Protein AF-A0A2U1B097-F1 (afdb_m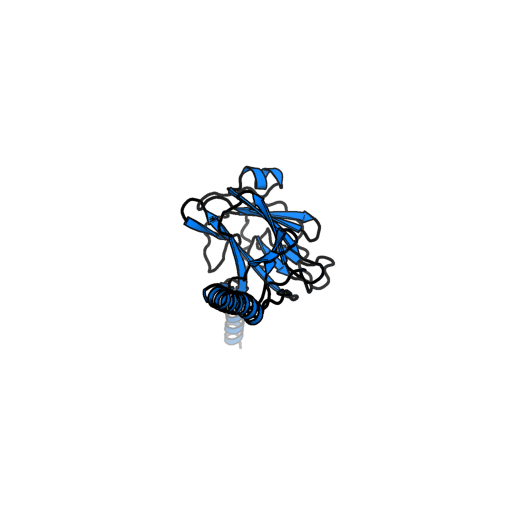onomer_lite)

pLDDT: mean 70.12, std 19.72, range [25.42, 94.75]

Organism: NCBI:txid172901

Foldseek 3Di:
DVPVVVVVVVVVVPDPPPPVPQPPDPDQPDPPFPPDLPDPFQWGAQCRCPPAFHRKIAGSAWKWKWKDWPADPPWDKWKFWDPGLETHDTFPWDQAPVRITTGADLQQFGDIDHHGTMMWMWTQDPVRDIDTCTQCRVHHNDARQWEWDDPDRFKIKIFGAPDVDHARHHDDVSSVVRGNTIMIMGIHDDTGPHGDNGVVVVCCVVVVVVVVVVVVVVVVVD

Secondary structure (DSSP, 8-state):
-HHHHHHHHHHTT-S---------------------TT-SSSEEE-TTSSSSSTT-EEESSSB-EEEEEEE-TT--EEEEEEETTEEEEEP-EEE-TTS-EEEB-TTSPBPPBPTT-EEEEEEE-TTS-EEES-TTGGG------EEEEE-SSSEEEEEEPPTT-----SSHHHHHHH-SEEEEEEE-SSPPSS----HHHHHHHHHHHHHHHHHHHHHH--

Sequence (222 aa):
MKKILFALIAGLFAVPLFAAYQYDYGTISGASSDKRPDSKYTAYADRGGSAGLQNTLYFNHESYLYLDIAKGAGANFGAYYLDGATRGADLNLQLTADGRYSAFDADGNAVQFNPGDAIGFWYEDANGKIVYNTPGLEGEHRQTYNATWIKDQDTYMIGFGEYGQYINSRNPDQIYGESAFVMDVQVGGTAPTGQPLPGVLATLLIGGAVATGRRLYRRRAC

Radius of gyration: 23.88 Å; chains: 1; bounding box: 86×53×66 Å

Structure (mmCIF, N/CA/C/O backbone):
data_AF-A0A2U1B097-F1
#
_entry.id   AF-A0A2U1B097-F1
#
loop_
_atom_site.group_PDB
_atom_site.id
_atom_site.type_symbol
_atom_site.label_atom_id
_atom_site.label_alt_id
_atom_site.label_comp_id
_atom_site.label_asym_id
_atom_site.label_entity_id
_atom_site.label_seq_id
_atom_site.pdbx_PDB_ins_code
_atom_site.Cartn_x
_atom_site.Cartn_y
_atom_site.Cartn_z
_atom_site.occupancy
_atom_site.B_iso_or_equiv
_atom_site.auth_seq_id
_atom_site.auth_comp_id
_atom_site.auth_asym_id
_atom_site.auth_atom_id
_atom_site.pdbx_PDB_model_num
ATOM 1 N N . MET A 1 1 ? 33.924 -34.414 -39.677 1.00 49.84 1 MET A N 1
ATOM 2 C CA . MET A 1 1 ? 34.110 -33.902 -38.297 1.00 49.84 1 MET A CA 1
ATOM 3 C C . MET A 1 1 ? 34.175 -32.371 -38.159 1.00 49.84 1 MET A C 1
ATOM 5 O O . MET A 1 1 ? 34.049 -31.903 -37.044 1.00 49.84 1 MET A O 1
ATOM 9 N N . LYS A 1 2 ? 34.302 -31.561 -39.229 1.00 45.78 2 LYS A N 1
ATOM 10 C CA . LYS A 1 2 ? 34.282 -30.078 -39.122 1.00 45.78 2 LYS A CA 1
ATOM 11 C C . LYS A 1 2 ? 32.887 -29.429 -39.234 1.00 45.78 2 LYS A C 1
ATOM 13 O O . LYS A 1 2 ? 32.691 -28.326 -38.748 1.00 45.78 2 LYS A O 1
ATOM 18 N N . LYS A 1 3 ? 31.908 -30.117 -39.837 1.00 43.97 3 LYS A N 1
ATOM 19 C CA . LYS A 1 3 ? 30.554 -29.573 -40.079 1.00 43.97 3 LYS A CA 1
ATOM 20 C C . LYS A 1 3 ? 29.614 -29.662 -38.864 1.00 43.97 3 LYS A C 1
ATOM 22 O O . LYS A 1 3 ? 28.737 -28.827 -38.721 1.00 43.97 3 LYS A O 1
ATOM 27 N N . ILE A 1 4 ? 29.837 -30.631 -37.971 1.00 55.34 4 ILE A N 1
ATOM 28 C CA . ILE A 1 4 ? 29.032 -30.816 -36.747 1.00 55.34 4 ILE A CA 1
ATOM 29 C C . ILE A 1 4 ? 29.461 -29.818 -35.659 1.00 55.34 4 ILE A C 1
ATOM 31 O O . ILE A 1 4 ? 28.618 -29.283 -34.949 1.00 55.34 4 ILE A O 1
ATOM 35 N N . LEU A 1 5 ? 30.756 -29.485 -35.593 1.00 51.81 5 LEU A N 1
ATOM 36 C CA . LEU A 1 5 ? 31.284 -28.506 -34.638 1.00 51.81 5 LEU A CA 1
ATOM 37 C C . LEU A 1 5 ? 30.766 -27.081 -34.919 1.00 51.81 5 LEU A C 1
ATOM 39 O O . LEU A 1 5 ? 30.468 -26.342 -33.989 1.00 51.81 5 LEU A O 1
ATOM 43 N N . PHE A 1 6 ? 30.585 -26.721 -36.196 1.00 53.12 6 PHE A N 1
ATOM 44 C CA . PHE A 1 6 ? 30.016 -25.425 -36.589 1.00 53.12 6 PHE A CA 1
ATOM 45 C C . PHE A 1 6 ? 28.526 -25.297 -36.243 1.00 53.12 6 PHE A C 1
ATOM 47 O O . PHE A 1 6 ? 28.088 -24.224 -35.843 1.00 53.12 6 PHE A O 1
ATOM 54 N N . ALA A 1 7 ? 27.761 -26.389 -36.339 1.00 53.66 7 ALA A N 1
ATOM 55 C CA . ALA A 1 7 ? 26.353 -26.404 -35.941 1.00 53.66 7 ALA A CA 1
ATOM 56 C C . ALA A 1 7 ? 26.184 -26.301 -34.414 1.00 53.66 7 ALA A C 1
ATOM 58 O O . ALA A 1 7 ? 25.266 -25.638 -33.942 1.00 53.66 7 ALA A O 1
ATOM 59 N N . LEU A 1 8 ? 27.105 -26.891 -33.642 1.00 48.69 8 LEU A N 1
ATOM 60 C CA . LEU A 1 8 ? 27.091 -26.810 -32.179 1.00 48.69 8 LEU A CA 1
ATOM 61 C C . LEU A 1 8 ? 27.487 -25.411 -31.674 1.00 48.69 8 LEU A C 1
ATOM 63 O O . LEU A 1 8 ? 26.892 -24.916 -30.723 1.00 48.69 8 LEU A O 1
ATOM 67 N N . ILE A 1 9 ? 28.427 -24.741 -32.353 1.00 55.59 9 ILE A N 1
ATOM 68 C CA . ILE A 1 9 ? 28.807 -23.352 -32.047 1.00 55.59 9 ILE A CA 1
ATOM 69 C C . ILE A 1 9 ? 27.701 -22.369 -32.462 1.00 55.59 9 ILE A C 1
ATOM 71 O O . ILE A 1 9 ? 27.423 -21.434 -31.721 1.00 55.59 9 ILE A O 1
ATOM 75 N N . ALA A 1 10 ? 27.011 -22.597 -33.585 1.00 52.66 10 ALA A N 1
ATOM 76 C CA . ALA A 1 10 ? 25.875 -21.765 -33.994 1.00 52.66 10 ALA A CA 1
ATOM 77 C C . ALA A 1 10 ? 24.644 -21.930 -33.075 1.00 52.66 10 ALA A C 1
ATOM 79 O O . ALA A 1 10 ? 23.910 -20.969 -32.865 1.00 52.66 10 ALA A O 1
ATOM 80 N N . GLY A 1 11 ? 24.445 -23.112 -32.478 1.00 42.41 11 GLY A N 1
ATOM 81 C CA . GLY A 1 11 ? 23.379 -23.359 -31.496 1.00 42.41 11 GLY A CA 1
ATOM 82 C C . GLY A 1 11 ? 23.617 -22.704 -30.129 1.00 42.41 11 GLY A C 1
ATOM 83 O O . GLY A 1 11 ? 22.661 -22.367 -29.438 1.00 42.41 11 GLY A O 1
ATOM 84 N N . LEU A 1 12 ? 24.878 -22.450 -29.762 1.00 45.84 12 LEU A N 1
ATOM 85 C CA . LEU A 1 12 ? 25.257 -21.745 -28.527 1.00 45.84 12 LEU A CA 1
ATOM 86 C C . LEU A 1 12 ? 25.033 -20.221 -28.588 1.00 45.84 12 LEU A C 1
ATOM 88 O O . LEU A 1 12 ? 25.094 -19.563 -27.554 1.00 45.84 12 LEU A O 1
ATOM 92 N N . PHE A 1 13 ? 24.713 -19.667 -29.765 1.00 45.00 13 PHE A N 1
ATOM 93 C CA . PHE A 1 13 ? 24.320 -18.259 -29.946 1.00 45.00 13 PHE A CA 1
ATOM 94 C C . PHE A 1 13 ? 22.798 -18.038 -30.002 1.00 45.00 13 PHE A C 1
ATOM 96 O O . PHE A 1 13 ? 22.355 -16.905 -30.162 1.00 45.00 13 PHE A O 1
ATOM 103 N N . ALA A 1 14 ? 21.994 -19.094 -29.841 1.00 43.16 14 ALA A N 1
ATOM 104 C CA . ALA A 1 14 ? 20.531 -19.018 -29.797 1.00 43.16 14 ALA A CA 1
ATOM 105 C C . ALA A 1 14 ? 19.966 -19.105 -28.366 1.00 43.16 14 ALA A C 1
ATOM 107 O O . ALA A 1 14 ? 18.799 -19.443 -28.174 1.00 43.16 14 ALA A O 1
ATOM 108 N N . VAL A 1 15 ? 20.779 -18.792 -27.352 1.00 40.50 15 VAL A N 1
ATOM 109 C CA . VAL A 1 15 ? 20.239 -18.444 -26.035 1.00 40.50 15 VAL A CA 1
ATOM 110 C C . VAL A 1 15 ? 19.633 -17.051 -26.192 1.00 40.50 15 VAL A C 1
ATOM 112 O O . VAL A 1 15 ? 20.360 -16.147 -26.615 1.00 40.50 15 VAL A O 1
ATOM 115 N N . PRO A 1 16 ? 18.344 -16.827 -25.882 1.00 41.28 16 PRO A N 1
ATOM 116 C CA . PRO A 1 16 ? 17.879 -15.474 -25.674 1.00 41.28 16 PRO A CA 1
ATOM 117 C C . PRO A 1 16 ? 18.686 -14.953 -24.491 1.00 41.28 16 PRO A C 1
ATOM 119 O O . PRO A 1 16 ? 18.455 -15.307 -23.335 1.00 41.28 16 PRO A O 1
ATOM 122 N N . LEU A 1 17 ? 19.698 -14.152 -24.812 1.00 34.91 17 LEU A N 1
ATOM 123 C CA . LEU A 1 17 ? 20.208 -13.126 -23.936 1.00 34.91 17 LEU A CA 1
ATOM 124 C C . LEU A 1 17 ? 18.976 -12.324 -23.517 1.00 34.91 17 LEU A C 1
ATOM 126 O O . LEU A 1 17 ? 18.608 -11.345 -24.161 1.00 34.91 17 LEU A O 1
ATOM 130 N N . PHE A 1 18 ? 18.355 -12.720 -22.408 1.00 33.62 18 PHE A N 1
ATOM 131 C CA . PHE A 1 18 ? 17.791 -11.770 -21.470 1.00 33.62 18 PHE A CA 1
ATOM 132 C C . PHE A 1 18 ? 18.983 -10.962 -20.952 1.00 33.62 18 PHE A C 1
ATOM 134 O O . PHE A 1 18 ? 19.447 -11.114 -19.826 1.00 33.62 18 PHE A O 1
ATOM 141 N N . ALA A 1 19 ? 19.548 -10.145 -21.845 1.00 32.06 19 ALA A N 1
ATOM 142 C CA . ALA A 1 19 ? 20.221 -8.939 -21.461 1.00 32.06 19 ALA A CA 1
ATOM 143 C C . ALA A 1 19 ? 19.185 -8.234 -20.602 1.00 32.06 19 ALA A C 1
ATOM 145 O O . ALA A 1 19 ? 18.121 -7.850 -21.092 1.00 32.06 19 ALA A O 1
ATOM 146 N N . ALA A 1 20 ? 19.460 -8.196 -19.302 1.00 30.14 20 ALA A N 1
ATOM 147 C CA . ALA A 1 20 ? 18.815 -7.282 -18.399 1.00 30.14 20 ALA A CA 1
ATOM 148 C C . ALA A 1 20 ? 18.894 -5.916 -19.081 1.00 30.14 20 ALA A C 1
ATOM 150 O O . ALA A 1 20 ? 19.955 -5.292 -19.134 1.00 30.14 20 ALA A O 1
ATOM 151 N N . TYR A 1 21 ? 17.790 -5.503 -19.698 1.00 30.67 21 TYR A N 1
ATOM 152 C CA . TYR A 1 21 ? 17.577 -4.121 -20.054 1.00 30.67 21 TYR A CA 1
ATOM 153 C C . TYR A 1 21 ? 17.496 -3.411 -18.710 1.00 30.67 21 TYR A C 1
ATOM 155 O O . TYR A 1 21 ? 16.442 -3.314 -18.088 1.00 30.67 21 TYR A O 1
ATOM 163 N N . GLN A 1 22 ? 18.657 -3.004 -18.209 1.00 29.19 22 GLN A N 1
ATOM 164 C CA . GLN A 1 22 ? 18.751 -2.046 -17.134 1.00 29.19 22 GLN A CA 1
ATOM 165 C C . GLN A 1 22 ? 18.316 -0.723 -17.760 1.00 29.19 22 GLN A C 1
ATOM 167 O O . GLN A 1 22 ? 19.120 0.026 -18.310 1.00 29.19 22 GLN A O 1
ATOM 172 N N . TYR A 1 23 ? 17.001 -0.517 -17.802 1.00 30.00 23 TYR A N 1
ATOM 173 C CA . TYR A 1 23 ? 16.429 0.767 -18.147 1.00 30.00 23 TYR A CA 1
ATOM 174 C C . TYR A 1 23 ? 16.919 1.763 -17.102 1.00 30.00 23 TYR A C 1
ATOM 176 O O . TYR A 1 23 ? 16.762 1.548 -15.899 1.00 30.00 23 TYR A O 1
ATOM 184 N N . ASP A 1 24 ? 17.548 2.830 -17.583 1.00 25.42 24 ASP A N 1
ATOM 185 C CA . ASP A 1 24 ? 17.944 3.980 -16.783 1.00 25.42 24 ASP A CA 1
ATOM 186 C C . ASP A 1 24 ? 16.662 4.737 -16.400 1.00 25.42 24 ASP A C 1
ATOM 188 O O . ASP A 1 24 ? 16.252 5.715 -17.027 1.00 25.42 24 ASP A O 1
ATOM 192 N N . TYR A 1 25 ? 15.936 4.184 -15.428 1.00 32.44 25 TYR A N 1
ATOM 193 C CA . TYR A 1 25 ? 14.866 4.886 -14.742 1.00 32.44 25 TYR A CA 1
ATOM 194 C C . TYR A 1 25 ? 15.535 5.981 -13.925 1.00 32.44 25 TYR A C 1
ATOM 196 O O . TYR A 1 25 ? 16.406 5.691 -13.105 1.00 32.44 25 TYR A O 1
ATOM 204 N N . GLY A 1 26 ? 15.148 7.233 -14.193 1.00 29.94 26 GLY A N 1
ATOM 205 C CA . GLY A 1 26 ? 15.710 8.420 -13.556 1.00 29.94 26 GLY A CA 1
ATOM 206 C C . GLY A 1 26 ? 16.012 8.171 -12.083 1.00 29.94 26 GLY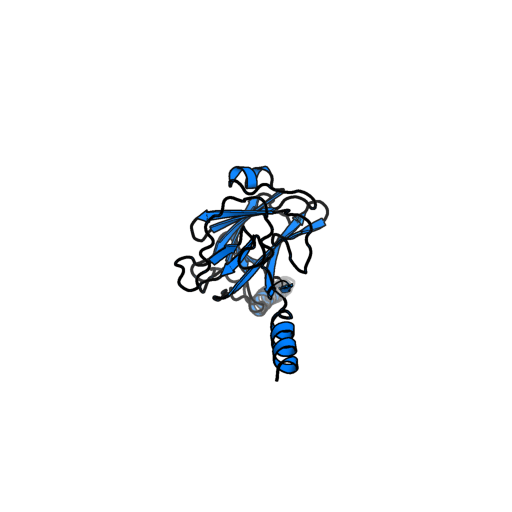 A C 1
ATOM 207 O O . GLY A 1 26 ? 15.183 7.641 -11.348 1.00 29.94 26 GLY A O 1
ATOM 208 N N . THR A 1 27 ? 17.234 8.505 -11.683 1.00 27.55 27 THR A N 1
ATOM 209 C CA . THR A 1 27 ? 17.802 8.213 -10.369 1.00 27.55 27 THR A CA 1
ATOM 210 C C . THR A 1 27 ? 16.919 8.795 -9.263 1.00 27.55 27 THR A C 1
ATOM 212 O O . THR A 1 27 ? 17.034 9.959 -8.879 1.00 27.55 27 THR A O 1
ATOM 215 N N . ILE A 1 28 ? 16.021 7.970 -8.732 1.00 36.22 28 ILE A N 1
ATOM 216 C CA . ILE A 1 28 ? 15.374 8.194 -7.446 1.00 36.22 28 ILE A CA 1
ATOM 217 C C . ILE A 1 28 ? 16.394 7.721 -6.416 1.00 36.22 28 ILE A C 1
ATOM 219 O O . ILE A 1 28 ? 16.816 6.566 -6.453 1.00 36.22 28 ILE A O 1
ATOM 223 N N . SER A 1 29 ? 16.852 8.629 -5.549 1.00 30.86 29 SER A N 1
ATOM 224 C CA . SER A 1 29 ? 17.873 8.358 -4.534 1.00 30.86 29 SER A CA 1
ATOM 225 C C . SER A 1 29 ? 17.477 7.124 -3.725 1.00 30.86 29 SER A C 1
ATOM 227 O O . SER A 1 29 ? 16.555 7.154 -2.908 1.00 30.86 29 SER A O 1
ATOM 229 N N . GLY A 1 30 ? 18.147 6.012 -4.029 1.00 32.25 30 GLY A N 1
ATOM 230 C CA . GLY A 1 30 ? 17.861 4.708 -3.465 1.00 32.25 30 GLY A CA 1
ATOM 231 C C . GLY A 1 30 ? 18.017 4.764 -1.957 1.00 32.25 30 GLY A C 1
ATOM 232 O O . GLY A 1 30 ? 19.126 4.876 -1.445 1.00 32.25 30 GLY A O 1
ATOM 233 N N . ALA A 1 31 ? 16.902 4.629 -1.244 1.00 36.62 31 ALA A N 1
ATOM 234 C CA . ALA A 1 31 ? 16.990 3.890 -0.003 1.00 36.62 31 ALA A CA 1
ATOM 235 C C . ALA A 1 31 ? 17.343 2.475 -0.460 1.00 36.62 31 ALA A C 1
ATOM 237 O O . ALA A 1 31 ? 16.611 1.894 -1.262 1.00 36.62 31 ALA A O 1
ATOM 238 N N . SER A 1 32 ? 18.529 2.007 -0.090 1.00 38.72 3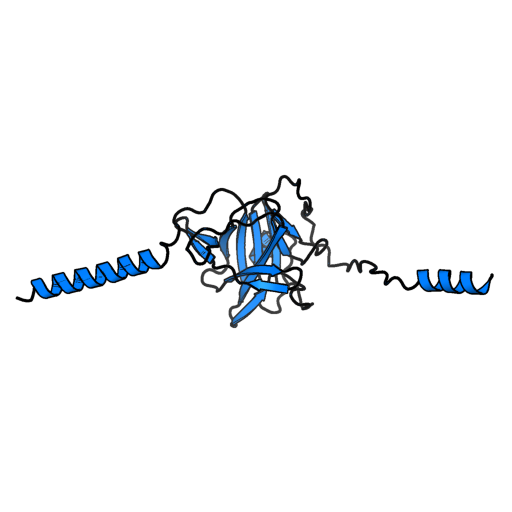2 SER A N 1
ATOM 239 C CA . SER A 1 32 ? 19.017 0.669 -0.402 1.00 38.72 32 SER A CA 1
ATOM 240 C C . SER A 1 32 ? 17.935 -0.340 -0.032 1.00 38.72 32 SER A C 1
ATOM 242 O O . SER A 1 32 ? 17.715 -0.591 1.148 1.00 38.72 32 SER A O 1
ATOM 244 N N . SER A 1 33 ? 17.232 -0.865 -1.034 1.00 46.62 33 SER A N 1
ATOM 245 C CA . SER A 1 33 ? 16.311 -1.985 -0.885 1.00 46.62 33 SER A CA 1
ATOM 246 C C . SER A 1 33 ? 17.119 -3.147 -0.310 1.00 46.62 33 SER A C 1
ATOM 248 O O . SER A 1 33 ? 17.988 -3.685 -1.005 1.00 46.62 33 SER A O 1
ATOM 250 N N . ASP A 1 34 ? 16.914 -3.477 0.960 1.00 48.09 34 ASP A N 1
ATOM 251 C CA . ASP A 1 34 ? 17.533 -4.642 1.581 1.00 48.09 34 ASP A CA 1
ATOM 252 C C . ASP A 1 34 ? 16.701 -5.872 1.206 1.00 48.09 34 ASP A C 1
ATOM 254 O O . ASP A 1 34 ? 15.710 -6.217 1.840 1.00 48.09 34 ASP A O 1
ATOM 258 N N . LYS A 1 35 ? 17.067 -6.453 0.063 1.00 53.03 35 LYS A N 1
ATOM 259 C CA . LYS A 1 35 ? 16.311 -7.476 -0.676 1.00 53.03 35 LYS A CA 1
ATOM 260 C C . LYS A 1 35 ? 16.457 -8.892 -0.106 1.00 53.03 35 LYS A C 1
ATOM 262 O O . LYS A 1 35 ? 16.221 -9.858 -0.831 1.00 53.03 35 LYS A O 1
ATOM 267 N N . ARG A 1 36 ? 16.991 -9.056 1.105 1.00 50.34 36 ARG A N 1
ATOM 268 C CA . ARG A 1 36 ? 17.416 -10.377 1.575 1.00 50.34 36 ARG A CA 1
ATOM 269 C C . ARG A 1 36 ? 16.430 -10.972 2.584 1.00 50.34 36 ARG A C 1
ATOM 271 O O . ARG A 1 36 ? 16.022 -10.265 3.497 1.00 50.34 36 ARG A O 1
ATOM 278 N N . PRO A 1 37 ? 16.117 -12.277 2.496 1.00 45.97 37 PRO A N 1
ATOM 279 C CA . PRO A 1 37 ? 15.322 -12.980 3.509 1.00 45.97 37 PRO A CA 1
ATOM 280 C C . PRO A 1 37 ? 15.936 -12.965 4.923 1.00 45.97 37 PRO A C 1
ATOM 282 O O . PRO A 1 37 ? 15.233 -13.205 5.895 1.00 45.97 37 PRO A O 1
ATOM 285 N N . ASP A 1 38 ? 17.242 -12.693 5.054 1.00 51.69 38 ASP A N 1
ATOM 286 C CA . ASP A 1 38 ? 17.951 -12.502 6.331 1.00 51.69 38 ASP A CA 1
ATOM 287 C C . ASP A 1 38 ? 18.032 -11.025 6.764 1.00 51.69 38 ASP A C 1
ATOM 289 O O . ASP A 1 38 ? 18.742 -10.681 7.712 1.00 51.69 38 ASP A O 1
ATOM 293 N N . SER A 1 39 ? 17.311 -10.143 6.069 1.00 62.66 39 SER A N 1
ATOM 294 C CA . SER A 1 39 ? 17.239 -8.729 6.398 1.00 62.66 39 SER A CA 1
ATOM 295 C C . SER A 1 39 ? 16.644 -8.526 7.789 1.00 62.66 39 SER A C 1
ATOM 297 O O . SER A 1 39 ? 15.692 -9.190 8.186 1.00 62.66 39 SER A O 1
ATOM 299 N N . LYS A 1 40 ? 17.168 -7.546 8.526 1.00 67.31 40 LYS A N 1
ATOM 300 C CA . LYS A 1 40 ? 16.581 -7.093 9.797 1.00 67.31 40 LYS A CA 1
ATOM 301 C C . LYS A 1 40 ? 15.260 -6.325 9.624 1.00 67.31 40 LYS A C 1
ATOM 303 O O . LYS A 1 40 ? 14.645 -5.992 10.628 1.00 67.31 40 LYS A O 1
ATOM 308 N N . TYR A 1 41 ? 14.888 -5.969 8.392 1.00 73.12 41 TYR A N 1
ATOM 309 C CA . TYR A 1 41 ? 13.712 -5.156 8.083 1.00 73.12 41 TYR A CA 1
ATOM 310 C C . TYR A 1 41 ? 12.497 -6.037 7.809 1.00 73.12 41 TYR A C 1
ATOM 312 O O . TYR A 1 41 ? 12.611 -7.002 7.052 1.00 73.12 41 TYR A O 1
ATOM 320 N N . THR A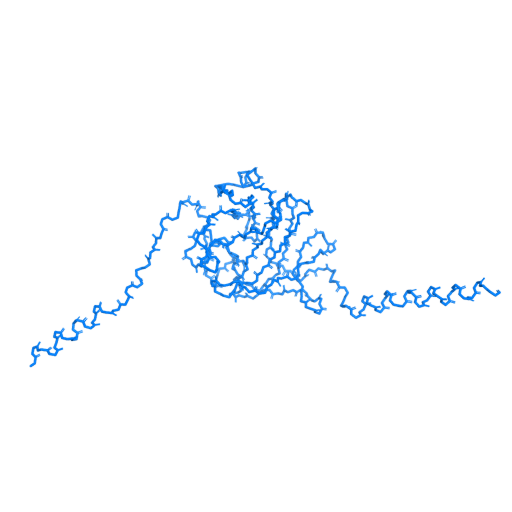 1 42 ? 11.341 -5.673 8.368 1.00 75.75 42 THR A N 1
ATOM 321 C CA . THR A 1 42 ? 10.080 -6.423 8.237 1.00 75.75 42 THR A CA 1
ATOM 322 C C . THR A 1 42 ? 9.603 -6.506 6.785 1.00 75.75 42 THR A C 1
ATOM 324 O O . THR A 1 42 ? 9.132 -7.551 6.335 1.00 75.75 42 THR A O 1
ATOM 327 N N . ALA A 1 43 ? 9.783 -5.423 6.030 1.00 80.38 43 ALA A N 1
ATOM 328 C CA . ALA A 1 43 ? 9.491 -5.343 4.605 1.00 80.38 43 ALA A CA 1
ATOM 329 C C . ALA A 1 43 ? 10.496 -4.423 3.892 1.00 80.38 43 ALA A C 1
ATOM 331 O O . ALA A 1 43 ? 11.354 -3.787 4.511 1.00 80.38 43 ALA A O 1
ATOM 332 N N . TYR A 1 44 ? 10.377 -4.310 2.572 1.00 77.81 44 TYR A N 1
ATOM 333 C CA . TYR A 1 44 ? 11.066 -3.284 1.795 1.00 77.81 44 TYR A CA 1
ATOM 334 C C . TYR A 1 44 ? 10.211 -2.794 0.624 1.00 77.81 44 TYR A C 1
ATOM 336 O O . TYR A 1 44 ? 9.373 -3.521 0.098 1.00 77.81 44 TYR A O 1
ATOM 344 N N . ALA A 1 45 ? 10.463 -1.561 0.177 1.00 78.25 45 ALA A N 1
ATOM 345 C CA . ALA A 1 45 ? 9.866 -1.012 -1.037 1.00 78.25 45 ALA A CA 1
ATOM 346 C C . ALA A 1 45 ? 10.893 -0.976 -2.184 1.00 78.25 45 ALA A C 1
ATOM 348 O O . ALA A 1 45 ? 11.967 -0.385 -2.028 1.00 78.25 45 ALA A O 1
ATOM 349 N N . ASP A 1 46 ? 10.590 -1.571 -3.346 1.00 71.94 46 ASP A N 1
ATOM 350 C CA . ASP A 1 46 ? 11.491 -1.517 -4.514 1.00 71.94 46 ASP A CA 1
ATOM 351 C C . ASP A 1 46 ? 11.318 -0.205 -5.288 1.00 71.94 46 ASP A C 1
ATOM 353 O O . ASP A 1 46 ? 10.587 -0.114 -6.268 1.00 71.94 46 ASP A O 1
ATOM 357 N N . ARG A 1 47 ? 12.014 0.849 -4.862 1.00 69.12 47 ARG A N 1
ATOM 358 C CA . ARG A 1 47 ? 11.919 2.184 -5.486 1.00 69.12 47 ARG A CA 1
ATOM 359 C C . ARG A 1 47 ? 12.563 2.271 -6.876 1.00 69.12 47 ARG A C 1
ATOM 361 O O . ARG A 1 47 ? 12.340 3.255 -7.578 1.00 69.12 47 ARG A O 1
ATOM 368 N N . GLY A 1 48 ? 13.367 1.281 -7.268 1.00 61.12 48 GLY A N 1
ATOM 369 C CA . GLY A 1 48 ? 14.146 1.293 -8.513 1.00 61.12 48 GLY A CA 1
ATOM 370 C C . GLY A 1 48 ? 13.718 0.257 -9.552 1.00 61.12 48 GLY A C 1
ATOM 371 O O . GLY A 1 48 ? 14.346 0.197 -10.604 1.00 61.12 48 GLY A O 1
ATOM 372 N N . GLY A 1 49 ? 12.716 -0.580 -9.257 1.00 62.41 49 GLY A N 1
ATOM 373 C CA . GLY A 1 49 ? 12.294 -1.681 -10.135 1.00 62.41 49 GLY A CA 1
ATOM 374 C C . GLY A 1 49 ? 13.403 -2.712 -10.384 1.00 62.41 49 GLY A C 1
ATOM 375 O O . GLY A 1 49 ? 13.494 -3.315 -11.449 1.00 62.41 49 GLY A O 1
ATOM 376 N N . SER A 1 50 ? 14.327 -2.844 -9.433 1.00 59.97 50 SER A N 1
ATOM 377 C CA . SER A 1 50 ? 15.585 -3.579 -9.615 1.00 59.97 50 SER A CA 1
ATOM 378 C C . SER A 1 50 ? 15.518 -5.031 -9.129 1.00 59.97 50 SER A C 1
ATOM 380 O O . SER A 1 50 ? 16.489 -5.774 -9.265 1.00 59.97 50 SER A O 1
ATOM 382 N N . ALA A 1 51 ? 14.429 -5.418 -8.471 1.00 55.78 51 ALA A N 1
ATOM 383 C CA . ALA A 1 51 ? 14.132 -6.776 -8.016 1.00 55.78 51 ALA A CA 1
ATOM 384 C C . ALA A 1 51 ? 12.662 -7.177 -8.207 1.00 55.78 51 ALA A C 1
ATOM 386 O O . ALA A 1 51 ? 12.350 -8.355 -8.069 1.00 55.78 51 ALA A O 1
ATOM 387 N N . GLY A 1 52 ? 11.784 -6.239 -8.550 1.00 69.81 52 GLY A N 1
ATOM 388 C CA . GLY A 1 52 ? 10.401 -6.504 -8.919 1.00 69.81 52 GLY A CA 1
ATOM 389 C C . GLY A 1 52 ? 9.729 -5.255 -9.485 1.00 69.81 52 GLY A C 1
ATOM 390 O O . GLY A 1 52 ? 10.394 -4.374 -10.030 1.00 69.81 52 GLY A O 1
ATOM 391 N N . LEU A 1 53 ? 8.406 -5.174 -9.359 1.00 77.06 53 LEU A N 1
ATOM 392 C CA . LEU A 1 53 ? 7.655 -3.975 -9.719 1.00 77.06 53 LEU A CA 1
ATOM 393 C C . LEU A 1 53 ? 8.057 -2.790 -8.834 1.00 77.06 53 LEU A C 1
ATOM 395 O O . LEU A 1 53 ? 8.240 -2.924 -7.619 1.00 77.06 53 LEU A O 1
ATOM 399 N N . GLN A 1 54 ? 8.186 -1.619 -9.461 1.00 76.75 54 GLN A N 1
ATOM 400 C CA . GLN A 1 54 ? 8.577 -0.396 -8.773 1.00 76.75 54 GLN A CA 1
ATOM 401 C C . GLN A 1 54 ? 7.518 0.006 -7.737 1.00 76.75 54 GLN A C 1
ATOM 403 O O . GLN A 1 54 ? 6.328 -0.217 -7.947 1.00 76.75 54 GLN A O 1
ATOM 408 N N . ASN A 1 55 ? 7.947 0.615 -6.627 1.00 78.12 55 ASN A N 1
ATOM 409 C CA . ASN A 1 55 ? 7.099 1.154 -5.556 1.00 78.12 55 ASN A CA 1
ATOM 410 C C . ASN A 1 55 ? 6.143 0.114 -4.929 1.00 78.12 55 ASN A C 1
ATOM 412 O O . ASN A 1 55 ? 5.209 0.461 -4.215 1.00 78.12 55 ASN A O 1
ATOM 416 N N . THR A 1 56 ? 6.422 -1.170 -5.142 1.00 82.88 56 THR A N 1
ATOM 417 C CA . THR A 1 56 ? 5.756 -2.300 -4.487 1.00 82.88 56 THR A CA 1
ATOM 418 C C . THR A 1 56 ? 6.358 -2.545 -3.110 1.00 82.88 56 THR A C 1
ATOM 420 O O . THR A 1 56 ? 7.573 -2.390 -2.946 1.00 82.88 56 THR A O 1
ATOM 423 N N . LEU A 1 57 ? 5.525 -2.951 -2.150 1.00 87.56 57 LEU A N 1
ATOM 424 C CA . LEU A 1 57 ? 5.952 -3.360 -0.816 1.00 87.56 57 LEU A CA 1
ATOM 425 C C . LEU A 1 57 ? 6.080 -4.887 -0.751 1.00 87.56 57 LEU A C 1
ATOM 427 O O . LEU A 1 57 ? 5.117 -5.596 -1.030 1.00 87.56 57 LEU A O 1
ATOM 431 N N . TYR A 1 58 ? 7.262 -5.374 -0.382 1.00 86.50 58 TYR A N 1
ATOM 432 C CA . TYR A 1 58 ? 7.603 -6.795 -0.287 1.00 86.50 58 TYR A CA 1
ATOM 433 C C . TYR A 1 58 ? 7.898 -7.165 1.161 1.00 86.50 58 TYR A C 1
ATOM 435 O O . TYR A 1 58 ? 8.721 -6.513 1.806 1.00 86.50 58 TYR A O 1
ATOM 443 N N . PHE A 1 59 ? 7.262 -8.218 1.659 1.00 86.00 59 PHE A N 1
ATOM 444 C CA . PHE A 1 59 ? 7.392 -8.660 3.042 1.00 86.00 59 PHE A CA 1
ATOM 445 C C . PHE A 1 59 ? 8.551 -9.650 3.199 1.00 86.00 59 PHE A C 1
ATOM 447 O O . PHE A 1 59 ? 8.643 -10.644 2.480 1.00 86.00 59 PHE A O 1
ATOM 454 N N . ASN A 1 60 ? 9.438 -9.384 4.160 1.00 82.44 60 ASN A N 1
ATOM 455 C CA . ASN A 1 60 ? 10.552 -10.269 4.521 1.00 82.44 60 ASN A CA 1
ATOM 456 C C . ASN A 1 60 ? 10.223 -11.131 5.745 1.00 82.44 60 ASN A C 1
ATOM 458 O O . ASN A 1 60 ? 10.771 -12.221 5.883 1.00 82.44 60 ASN A O 1
ATOM 462 N N . HIS A 1 61 ? 9.338 -10.644 6.620 1.00 80.12 61 HIS A N 1
ATOM 463 C CA . HIS A 1 61 ? 8.942 -11.304 7.863 1.00 80.12 61 HIS A CA 1
ATOM 464 C C . HIS A 1 61 ? 7.430 -11.306 8.035 1.00 80.12 61 HIS A C 1
ATOM 466 O O . HIS A 1 61 ? 6.722 -10.439 7.513 1.00 80.12 61 HIS A O 1
ATOM 472 N N . GLU A 1 62 ? 6.960 -12.262 8.832 1.00 86.25 62 GLU A N 1
ATOM 473 C CA . GLU A 1 62 ? 5.576 -12.305 9.278 1.00 86.25 62 GLU A CA 1
ATOM 474 C C . GLU A 1 62 ? 5.166 -10.988 9.945 1.00 86.25 62 GLU A C 1
ATOM 476 O O . GLU A 1 62 ? 5.772 -10.566 10.934 1.00 86.25 62 GLU A O 1
ATOM 481 N N . SER A 1 63 ? 4.145 -10.321 9.412 1.00 87.44 63 SER A N 1
ATOM 482 C CA . SER A 1 63 ? 3.765 -8.991 9.894 1.00 87.44 63 SER A CA 1
ATOM 483 C C . SER A 1 63 ? 2.336 -8.593 9.547 1.00 87.44 63 SER A C 1
ATOM 485 O O . SER A 1 63 ? 1.667 -9.223 8.732 1.00 87.44 63 SER A O 1
ATOM 487 N N . TYR A 1 64 ? 1.865 -7.531 10.199 1.00 90.00 64 TYR A N 1
ATOM 488 C CA . TYR A 1 64 ? 0.563 -6.920 9.956 1.00 90.00 64 TYR A CA 1
ATOM 489 C C . TYR A 1 64 ? 0.737 -5.547 9.309 1.00 90.00 64 TYR A C 1
ATOM 491 O O . TYR A 1 64 ? 1.745 -4.867 9.518 1.00 90.00 64 TYR A O 1
ATOM 499 N N . LEU A 1 65 ? -0.266 -5.149 8.530 1.00 92.44 65 LEU A N 1
ATOM 500 C CA . LEU A 1 65 ? -0.305 -3.879 7.813 1.00 92.44 65 LEU A CA 1
ATOM 501 C C . LEU A 1 65 ? -1.107 -2.843 8.599 1.00 92.44 65 LEU A C 1
ATOM 503 O O . LEU A 1 65 ? -2.235 -3.123 9.002 1.00 92.44 65 LEU A O 1
ATOM 507 N N . TYR A 1 66 ? -0.568 -1.638 8.740 1.00 91.19 66 TYR A N 1
ATOM 508 C CA . TYR A 1 66 ? -1.271 -0.489 9.303 1.00 91.19 66 TYR A CA 1
ATOM 509 C C . TYR A 1 66 ? -1.125 0.718 8.379 1.00 91.19 66 TYR A C 1
ATOM 511 O O . TYR A 1 66 ? -0.029 1.000 7.900 1.00 91.19 66 TYR A O 1
ATOM 519 N N . LEU A 1 67 ? -2.221 1.431 8.127 1.00 92.94 67 LEU A N 1
ATOM 520 C CA . LEU A 1 67 ? -2.259 2.560 7.200 1.00 92.94 67 LEU A CA 1
ATOM 521 C C . LEU A 1 67 ? -2.882 3.786 7.866 1.00 92.94 67 LEU A C 1
ATOM 523 O O . LEU A 1 67 ? -3.985 3.711 8.412 1.00 92.94 67 LEU A O 1
ATOM 527 N N . ASP A 1 68 ? -2.214 4.924 7.732 1.00 92.56 68 ASP A N 1
ATOM 528 C CA . ASP A 1 68 ? -2.688 6.234 8.167 1.00 92.56 68 ASP A CA 1
ATOM 529 C C . ASP A 1 68 ? -2.798 7.173 6.971 1.00 92.56 68 ASP A C 1
ATOM 531 O O . ASP A 1 68 ? -1.884 7.279 6.154 1.00 92.56 68 ASP A O 1
ATOM 535 N N . ILE A 1 69 ? -3.909 7.899 6.866 1.00 93.56 69 ILE A N 1
ATOM 536 C CA . ILE A 1 69 ? -4.082 8.896 5.806 1.00 93.56 69 ILE A CA 1
ATOM 537 C C . ILE A 1 69 ? -3.453 10.209 6.273 1.00 93.56 69 ILE A C 1
ATOM 539 O O . ILE A 1 69 ? -4.002 10.905 7.125 1.00 93.56 69 ILE A O 1
ATOM 543 N N . ALA A 1 70 ? -2.316 10.573 5.683 1.00 92.19 70 ALA A N 1
ATOM 544 C CA . ALA A 1 70 ? -1.609 11.816 5.981 1.00 92.19 70 ALA A CA 1
ATOM 545 C C . ALA A 1 70 ? -2.144 13.014 5.168 1.00 92.19 70 ALA A C 1
ATOM 547 O O . ALA A 1 70 ? -1.995 14.169 5.581 1.00 92.19 70 ALA A O 1
ATOM 548 N N . LYS A 1 71 ? -2.751 12.758 3.999 1.00 92.94 71 LYS A N 1
ATOM 549 C CA . LYS A 1 71 ? -3.369 13.768 3.122 1.00 92.94 71 LYS A CA 1
ATOM 550 C C . LYS A 1 71 ? -4.451 13.136 2.247 1.00 92.94 71 LYS A C 1
ATOM 552 O O . LYS A 1 71 ? -4.252 12.043 1.731 1.00 92.94 71 LYS A O 1
ATOM 557 N N . GLY A 1 72 ? -5.551 13.860 2.026 1.00 88.81 72 GLY A N 1
ATOM 558 C CA . GLY A 1 72 ? -6.646 13.415 1.151 1.00 88.81 72 GLY A CA 1
ATOM 559 C C . GLY A 1 72 ? -7.724 12.595 1.868 1.00 88.81 72 GLY A C 1
ATOM 560 O O . GLY A 1 72 ? -8.245 11.632 1.313 1.00 88.81 72 GLY A O 1
ATOM 561 N N . ALA A 1 73 ? -8.054 12.956 3.114 1.00 83.00 73 ALA A N 1
ATOM 562 C CA . ALA A 1 73 ? -9.107 12.294 3.883 1.00 83.00 73 ALA A CA 1
ATOM 563 C C . ALA A 1 73 ? -10.444 12.252 3.116 1.00 83.00 73 ALA A C 1
ATOM 565 O O . ALA A 1 73 ? -10.877 13.259 2.557 1.00 83.00 73 ALA A O 1
ATOM 566 N N . GLY A 1 74 ? -11.100 11.089 3.125 1.00 80.69 74 GLY A N 1
ATOM 567 C CA . GLY A 1 74 ? -12.367 10.854 2.424 1.00 80.69 74 GLY A CA 1
ATOM 568 C C . GLY A 1 74 ? -12.230 10.368 0.977 1.00 80.69 74 GLY A C 1
ATOM 569 O O . GLY A 1 74 ? -13.249 10.056 0.370 1.00 80.69 74 GLY A O 1
ATOM 570 N N . ALA A 1 75 ? -11.013 10.275 0.431 1.00 86.19 75 ALA A N 1
ATOM 571 C CA . ALA A 1 75 ? -10.778 9.613 -0.851 1.00 86.19 75 ALA A CA 1
ATOM 572 C C . ALA A 1 75 ? -10.973 8.092 -0.740 1.00 86.19 75 ALA A C 1
ATOM 574 O O . ALA A 1 75 ? -10.698 7.501 0.309 1.00 86.19 75 ALA A O 1
ATOM 575 N N . ASN A 1 76 ? -11.397 7.455 -1.835 1.00 93.00 76 ASN A N 1
ATOM 576 C CA . ASN A 1 76 ? -11.381 5.998 -1.925 1.00 93.00 76 ASN A CA 1
ATOM 577 C C . ASN A 1 76 ? -9.943 5.533 -2.146 1.00 93.00 76 ASN A C 1
ATOM 579 O O . ASN A 1 76 ? -9.215 6.084 -2.973 1.00 93.00 76 ASN A O 1
ATOM 583 N N . PHE A 1 77 ? -9.541 4.506 -1.414 1.00 94.25 77 PHE A N 1
ATOM 584 C CA . PHE A 1 77 ? -8.221 3.910 -1.532 1.00 94.25 77 PHE A CA 1
ATOM 585 C C . PHE A 1 77 ? -8.292 2.428 -1.196 1.00 94.25 77 PHE A C 1
ATOM 587 O O . PHE A 1 77 ? -9.242 1.956 -0.567 1.00 94.25 77 PHE A O 1
ATOM 594 N N . GLY A 1 78 ? -7.257 1.703 -1.595 1.00 94.12 78 GLY A N 1
ATOM 595 C CA . GLY A 1 78 ? -7.142 0.292 -1.296 1.00 94.12 78 GLY A CA 1
ATOM 596 C C . GLY A 1 78 ? -5.723 -0.222 -1.430 1.00 94.12 78 GLY A C 1
ATOM 597 O O . GLY A 1 78 ? -4.791 0.495 -1.804 1.00 94.12 78 GLY A O 1
ATOM 598 N N . ALA A 1 79 ? -5.585 -1.500 -1.115 1.00 94.44 79 ALA A N 1
ATOM 599 C CA . ALA A 1 79 ? -4.373 -2.270 -1.310 1.00 94.44 79 ALA A CA 1
ATOM 600 C C . ALA A 1 79 ? -4.736 -3.598 -1.978 1.00 94.44 79 ALA A C 1
ATOM 602 O O . ALA A 1 79 ? -5.881 -4.039 -1.900 1.00 94.44 79 ALA A O 1
ATOM 603 N N . TYR A 1 80 ? -3.782 -4.224 -2.652 1.00 93.00 80 TYR A N 1
ATOM 604 C CA . TYR A 1 80 ? -3.986 -5.474 -3.381 1.00 93.00 80 TYR A CA 1
ATOM 605 C C . TYR A 1 80 ? -2.742 -6.337 -3.316 1.00 93.00 80 TYR A C 1
ATOM 607 O O . TYR A 1 80 ? -1.625 -5.826 -3.244 1.00 93.00 80 TYR A O 1
ATOM 615 N N . TYR A 1 81 ? -2.947 -7.646 -3.395 1.00 92.50 81 TYR A N 1
ATOM 616 C CA . TYR A 1 81 ? -1.863 -8.595 -3.593 1.00 92.50 81 TYR A CA 1
ATOM 617 C C . TYR A 1 81 ? -1.280 -8.488 -4.995 1.00 92.50 81 TYR A C 1
ATOM 619 O O . TYR A 1 81 ? -1.986 -8.172 -5.951 1.00 92.50 81 TYR A O 1
ATOM 627 N N . LEU A 1 82 ? -0.007 -8.829 -5.128 1.00 88.38 82 LEU A N 1
ATOM 628 C CA . LEU A 1 82 ? 0.640 -9.046 -6.413 1.00 88.38 82 LEU A CA 1
ATOM 629 C C . LEU A 1 82 ? 0.931 -10.528 -6.610 1.00 88.38 82 LEU A C 1
ATOM 631 O O . LEU A 1 82 ? 1.498 -11.178 -5.735 1.00 88.38 82 LEU A O 1
ATOM 635 N N . ASP A 1 83 ? 0.583 -11.033 -7.790 1.00 83.94 83 ASP A N 1
ATOM 636 C CA . ASP A 1 83 ? 1.018 -12.340 -8.281 1.00 83.94 83 ASP A CA 1
ATOM 637 C C . ASP A 1 83 ? 2.066 -12.104 -9.375 1.00 83.94 83 ASP A C 1
ATOM 639 O O . ASP A 1 83 ? 1.763 -11.896 -10.555 1.00 83.94 83 ASP A O 1
ATOM 643 N N . GLY A 1 84 ? 3.324 -11.977 -8.946 1.00 78.44 84 GLY A N 1
ATOM 644 C CA . GLY A 1 84 ? 4.416 -11.538 -9.810 1.00 78.44 84 GLY A CA 1
ATOM 645 C C . GLY A 1 84 ? 4.190 -10.120 -10.348 1.00 78.44 84 GLY A C 1
ATOM 646 O O . GLY A 1 84 ? 4.269 -9.147 -9.602 1.00 78.44 84 GLY A O 1
ATOM 647 N N . ALA A 1 85 ? 3.949 -9.999 -11.657 1.00 76.75 85 ALA A N 1
ATOM 648 C CA . ALA A 1 85 ? 3.711 -8.717 -12.332 1.00 76.75 85 ALA A CA 1
ATOM 649 C C . ALA A 1 85 ? 2.215 -8.398 -12.546 1.00 76.75 85 ALA A C 1
ATOM 651 O O . ALA A 1 85 ? 1.875 -7.410 -13.205 1.00 76.75 85 ALA A O 1
ATOM 652 N N . THR A 1 86 ? 1.321 -9.241 -12.028 1.00 82.94 86 THR A N 1
ATOM 653 C CA . THR A 1 86 ? -0.128 -9.132 -12.220 1.00 82.94 86 THR A CA 1
ATOM 654 C C . THR A 1 86 ? -0.816 -8.724 -10.924 1.00 82.94 86 THR A C 1
ATOM 656 O O . THR A 1 86 ? -0.387 -9.090 -9.827 1.00 82.94 86 THR A O 1
ATOM 659 N N . ARG A 1 87 ? -1.906 -7.961 -11.050 1.00 86.69 87 ARG A N 1
ATOM 660 C CA . ARG A 1 87 ? -2.746 -7.590 -9.917 1.00 86.69 87 ARG A CA 1
ATOM 661 C C . ARG A 1 87 ? -3.517 -8.810 -9.414 1.00 86.69 87 ARG A C 1
ATOM 663 O O . ARG A 1 87 ? -4.250 -9.448 -10.165 1.00 86.69 87 ARG A O 1
ATOM 670 N N . GLY A 1 88 ? -3.356 -9.110 -8.134 1.00 89.31 88 GLY A N 1
ATOM 671 C CA . GLY A 1 88 ? -4.137 -10.098 -7.403 1.00 89.31 88 GLY A CA 1
ATOM 672 C C . GLY A 1 88 ? -5.402 -9.503 -6.781 1.00 89.31 88 GLY A C 1
ATOM 673 O O . GLY A 1 88 ? -5.910 -8.462 -7.198 1.00 89.31 88 GLY A O 1
ATOM 674 N N . ALA A 1 89 ? -5.924 -10.190 -5.764 1.00 91.38 89 ALA A N 1
ATOM 675 C CA . ALA A 1 89 ? -7.127 -9.766 -5.056 1.00 91.38 89 ALA A CA 1
ATOM 676 C C . ALA A 1 89 ? -6.905 -8.475 -4.251 1.00 91.38 89 ALA A C 1
ATOM 678 O O . ALA A 1 89 ? -5.824 -8.249 -3.700 1.00 91.38 89 ALA A O 1
ATOM 679 N N . ASP A 1 90 ? -7.957 -7.661 -4.147 1.00 93.25 90 ASP A N 1
ATOM 680 C CA . ASP A 1 90 ? -7.978 -6.521 -3.234 1.00 93.25 90 ASP A CA 1
ATOM 681 C C . ASP A 1 90 ? -8.000 -6.994 -1.776 1.00 93.25 90 ASP A C 1
ATOM 683 O O . ASP A 1 90 ? -8.692 -7.947 -1.407 1.00 93.25 90 ASP A O 1
ATOM 687 N N . LEU A 1 91 ? -7.249 -6.285 -0.941 1.00 94.75 91 LEU A N 1
ATOM 688 C CA . LEU A 1 91 ? -7.264 -6.434 0.503 1.00 94.75 91 LEU A CA 1
ATOM 689 C C . LEU A 1 91 ? -8.509 -5.755 1.072 1.00 94.75 91 LEU A C 1
ATOM 691 O O . LEU A 1 91 ? -8.828 -4.612 0.741 1.00 94.75 91 LEU A O 1
ATOM 695 N N . ASN A 1 92 ? -9.185 -6.438 1.992 1.00 92.88 92 ASN A N 1
ATOM 696 C CA . ASN A 1 92 ? -10.276 -5.852 2.757 1.00 92.88 92 ASN A CA 1
ATOM 697 C C . ASN A 1 92 ? -9.701 -4.993 3.891 1.00 92.88 92 ASN A C 1
ATOM 699 O O . ASN A 1 92 ? -9.379 -5.492 4.972 1.00 92.88 92 ASN A O 1
ATOM 703 N N . LEU A 1 93 ? -9.533 -3.701 3.608 1.00 92.56 93 LEU A N 1
ATOM 704 C CA . LEU A 1 93 ? -9.034 -2.720 4.563 1.00 92.56 93 LEU A CA 1
ATOM 705 C C . LEU A 1 93 ? -10.171 -2.184 5.432 1.00 92.56 93 LEU A C 1
ATOM 707 O O . LEU A 1 93 ? -11.159 -1.654 4.924 1.00 92.56 93 LEU A O 1
ATOM 711 N N . GLN A 1 94 ? -10.011 -2.270 6.749 1.00 88.19 94 GLN A N 1
ATOM 712 C CA . GLN A 1 94 ? -10.994 -1.781 7.713 1.00 88.19 94 GLN A CA 1
ATOM 713 C C . GLN A 1 94 ? -10.338 -0.880 8.752 1.00 88.19 94 GLN A C 1
ATOM 715 O O . GLN A 1 94 ? -9.189 -1.095 9.140 1.00 88.19 94 GLN A O 1
ATOM 720 N N . LEU A 1 95 ? -11.086 0.130 9.202 1.00 86.06 95 LEU A N 1
ATOM 721 C CA . LEU A 1 95 ? -10.651 1.033 10.260 1.00 86.06 95 LEU A CA 1
ATOM 722 C C . LEU A 1 95 ? -10.671 0.300 11.606 1.00 86.06 95 LEU A C 1
ATOM 724 O O . LEU A 1 95 ? -11.696 -0.232 12.030 1.00 86.06 95 LEU A O 1
ATOM 728 N N . THR A 1 96 ? -9.527 0.292 12.269 1.00 82.94 96 THR A N 1
ATOM 729 C CA . THR A 1 96 ? -9.305 -0.287 13.594 1.00 82.94 96 THR A CA 1
ATOM 730 C C . THR A 1 96 ? -9.732 0.677 14.705 1.00 82.94 96 THR A C 1
ATOM 732 O O . THR A 1 96 ? -9.985 1.863 14.472 1.00 82.94 96 THR A O 1
ATOM 735 N N . ALA A 1 97 ? -9.808 0.182 15.943 1.00 75.12 97 ALA A N 1
ATOM 736 C CA . ALA A 1 97 ? -10.183 1.000 17.099 1.00 75.12 97 ALA A CA 1
ATOM 737 C C . ALA A 1 97 ? -9.157 2.106 17.421 1.00 75.12 97 ALA A C 1
ATOM 739 O O . ALA A 1 97 ? -9.520 3.130 17.997 1.00 75.12 97 ALA A O 1
ATOM 740 N N . ASP A 1 98 ? -7.895 1.913 17.033 1.00 75.69 98 ASP A N 1
ATOM 741 C CA . ASP A 1 98 ? -6.802 2.883 17.134 1.00 75.69 98 ASP A CA 1
ATOM 742 C C . ASP A 1 98 ? -6.801 3.923 16.002 1.00 75.69 98 ASP A C 1
ATOM 744 O O . ASP A 1 98 ? -5.960 4.819 15.991 1.00 75.69 98 ASP A O 1
ATOM 748 N N . GLY A 1 99 ? -7.780 3.870 15.092 1.00 81.62 99 GLY A N 1
ATOM 749 C CA . GLY A 1 99 ? -7.981 4.887 14.059 1.00 81.62 99 GLY A CA 1
ATOM 750 C C . GLY A 1 99 ? -7.124 4.697 12.808 1.00 81.62 99 GLY A C 1
ATOM 751 O O . GLY A 1 99 ? -7.064 5.604 11.980 1.00 81.62 99 GLY A O 1
ATOM 752 N N . ARG A 1 100 ? -6.506 3.524 12.649 1.00 86.81 100 ARG A N 1
ATOM 753 C CA . ARG A 1 100 ? -5.668 3.155 11.497 1.00 86.81 100 ARG A CA 1
ATOM 754 C C . ARG A 1 100 ? -6.382 2.126 10.634 1.00 86.81 100 ARG A C 1
ATOM 756 O O . ARG A 1 100 ? -7.194 1.359 11.147 1.00 86.81 100 ARG A O 1
ATOM 763 N N . TYR A 1 101 ? -6.096 2.040 9.344 1.00 91.25 101 TYR A N 1
ATOM 764 C CA . TYR A 1 101 ? -6.633 0.943 8.533 1.00 91.25 101 TYR A CA 1
ATOM 765 C C . TYR A 1 101 ? -5.722 -0.278 8.602 1.00 91.25 101 TYR A C 1
ATOM 767 O O . TYR A 1 101 ? -4.503 -0.142 8.564 1.00 91.25 101 TYR A O 1
ATOM 775 N N . SER A 1 102 ? -6.309 -1.470 8.663 1.00 92.06 102 SER A N 1
ATOM 776 C CA . SER A 1 102 ? -5.586 -2.742 8.577 1.00 92.06 102 SER A CA 1
ATOM 777 C C . SER A 1 102 ? -6.341 -3.741 7.703 1.00 92.06 102 SER A C 1
ATOM 779 O O . SER A 1 102 ? -7.520 -3.543 7.409 1.00 92.06 102 SER A O 1
ATOM 781 N N . ALA A 1 103 ? -5.656 -4.792 7.259 1.00 91.75 103 ALA A N 1
ATOM 782 C CA . ALA A 1 103 ? -6.226 -5.825 6.404 1.00 91.75 103 ALA A CA 1
ATOM 783 C C . ALA A 1 103 ? -6.880 -6.934 7.238 1.00 91.75 103 ALA A C 1
ATOM 785 O O . ALA A 1 103 ? -6.276 -7.445 8.182 1.00 91.75 103 ALA A O 1
ATOM 786 N N . PHE A 1 104 ? -8.093 -7.335 6.858 1.00 86.50 104 PHE A N 1
ATOM 787 C CA . PHE A 1 104 ? -8.844 -8.408 7.509 1.00 86.50 104 PHE A CA 1
ATOM 788 C C . PHE A 1 104 ? -9.326 -9.449 6.499 1.00 86.50 104 PHE A C 1
ATOM 790 O O . PHE A 1 104 ? -9.683 -9.113 5.373 1.00 86.50 104 PHE A O 1
ATOM 797 N N . ASP A 1 105 ? -9.345 -10.717 6.895 1.00 84.94 105 ASP A N 1
ATOM 798 C CA . ASP A 1 105 ? -9.899 -11.797 6.086 1.00 84.94 105 ASP A CA 1
ATOM 799 C C . ASP A 1 105 ? -11.444 -11.782 6.099 1.00 84.94 105 ASP A C 1
ATOM 801 O O . ASP A 1 105 ? -12.091 -10.907 6.687 1.00 84.94 105 ASP A O 1
ATOM 805 N N . ALA A 1 106 ? -12.055 -12.747 5.409 1.00 80.06 106 ALA A N 1
ATOM 806 C CA . ALA A 1 106 ? -13.511 -12.873 5.335 1.00 80.06 106 ALA A CA 1
ATOM 807 C C . ALA A 1 106 ? -14.164 -13.224 6.687 1.00 80.06 106 ALA A C 1
ATOM 809 O O . ALA A 1 106 ? -15.346 -12.935 6.891 1.00 80.06 106 ALA A O 1
ATOM 810 N N . A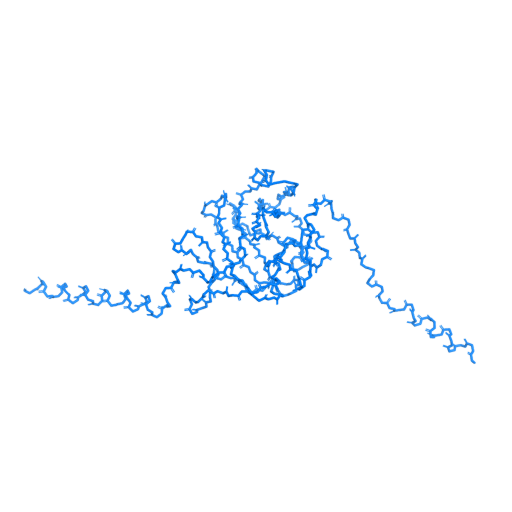SP A 1 107 ? -13.402 -13.822 7.602 1.00 78.50 107 ASP A N 1
ATOM 811 C CA . ASP A 1 107 ? -13.853 -14.216 8.934 1.00 78.50 107 ASP A CA 1
ATOM 812 C C . ASP A 1 107 ? -13.690 -13.076 9.961 1.00 78.50 107 ASP A C 1
ATOM 814 O O . ASP A 1 107 ? -14.212 -13.161 11.076 1.00 78.50 107 ASP A O 1
ATOM 818 N N . GLY A 1 108 ? -13.037 -11.976 9.571 1.00 75.06 108 GLY A N 1
ATOM 819 C CA . GLY A 1 108 ? -12.765 -10.816 10.417 1.00 75.06 108 GLY A CA 1
ATOM 820 C C . GLY A 1 108 ? -11.467 -10.930 11.218 1.00 75.06 108 GLY A C 1
ATOM 821 O O . GLY A 1 108 ? -11.238 -10.118 12.118 1.00 75.06 108 GLY A O 1
ATOM 822 N N . ASN A 1 109 ? -10.605 -11.902 10.908 1.00 81.62 109 ASN A N 1
ATOM 823 C CA . ASN A 1 109 ? -9.273 -11.976 11.497 1.00 81.62 109 ASN A CA 1
ATOM 824 C C . ASN A 1 109 ? -8.325 -11.039 10.761 1.00 81.62 109 ASN A C 1
ATOM 826 O O . ASN A 1 109 ? -8.458 -10.802 9.563 1.00 81.62 109 ASN A O 1
ATOM 830 N N . ALA A 1 110 ? -7.343 -10.512 11.483 1.00 85.06 110 ALA A N 1
ATOM 831 C CA . ALA A 1 110 ? -6.307 -9.705 10.870 1.00 85.06 110 ALA A CA 1
ATOM 832 C C . ALA A 1 110 ? -5.465 -10.558 9.918 1.00 85.06 110 ALA A C 1
ATOM 834 O O . ALA A 1 110 ? -5.026 -11.649 10.283 1.00 85.06 110 ALA A O 1
ATOM 835 N N . VAL A 1 111 ? -5.217 -10.042 8.720 1.00 89.94 111 VAL A N 1
ATOM 836 C CA . VAL A 1 111 ? -4.351 -10.694 7.740 1.00 89.94 111 VAL A CA 1
ATOM 837 C C . VAL A 1 111 ? -2.904 -10.541 8.190 1.00 89.94 111 VAL A C 1
ATOM 839 O O . VAL A 1 111 ? -2.396 -9.424 8.304 1.00 89.94 111 VAL A O 1
ATOM 842 N N . GLN A 1 112 ? -2.246 -11.673 8.422 1.00 90.00 112 GLN A N 1
ATOM 843 C CA . GLN A 1 112 ? -0.805 -11.742 8.614 1.00 90.00 112 GLN A CA 1
ATOM 844 C C . GLN A 1 112 ? -0.146 -11.994 7.255 1.00 90.00 112 GLN A C 1
ATOM 846 O O . GLN A 1 112 ? -0.426 -12.999 6.601 1.00 90.00 112 GLN A O 1
ATOM 851 N N . PHE A 1 113 ? 0.711 -11.072 6.831 1.00 89.56 113 PHE A N 1
ATOM 852 C CA . PHE A 1 113 ? 1.530 -11.214 5.632 1.00 89.56 113 PHE A CA 1
ATOM 853 C C . PHE A 1 113 ? 2.740 -12.077 5.945 1.00 89.56 113 PHE A C 1
ATOM 855 O O . PHE A 1 113 ? 3.330 -11.936 7.015 1.00 89.56 113 PHE A O 1
ATOM 862 N N . ASN A 1 114 ? 3.108 -12.951 5.017 1.00 87.69 114 ASN A N 1
ATOM 863 C CA . ASN A 1 114 ? 4.215 -13.887 5.146 1.00 87.69 114 ASN A CA 1
ATOM 864 C C . ASN A 1 114 ? 5.435 -13.419 4.339 1.00 87.69 114 ASN A C 1
ATOM 866 O O . ASN A 1 114 ? 5.301 -12.631 3.398 1.00 87.69 114 ASN A O 1
ATOM 870 N N . PRO A 1 115 ? 6.638 -13.935 4.651 1.00 84.31 115 PRO A N 1
ATOM 871 C CA . PRO A 1 115 ? 7.810 -13.728 3.811 1.00 84.31 115 PRO A CA 1
ATOM 872 C C . PRO A 1 115 ? 7.539 -14.103 2.347 1.00 84.31 115 PRO A C 1
ATOM 874 O O . PRO A 1 115 ? 7.112 -15.220 2.054 1.00 84.31 115 PRO A O 1
ATOM 877 N N . GLY A 1 116 ? 7.835 -13.184 1.429 1.00 80.94 116 GLY A N 1
ATOM 878 C CA . GLY A 1 116 ? 7.611 -13.345 -0.009 1.00 80.94 116 GLY A CA 1
ATOM 879 C C . GLY A 1 116 ? 6.294 -12.762 -0.522 1.00 80.94 116 GLY A C 1
ATOM 880 O O . GLY A 1 116 ? 6.164 -12.596 -1.735 1.00 80.94 116 GLY A O 1
ATOM 881 N N . ASP A 1 117 ? 5.362 -12.390 0.361 1.00 88.88 117 ASP A N 1
ATOM 882 C CA . ASP A 1 117 ? 4.169 -11.655 -0.049 1.00 88.88 117 ASP A CA 1
ATOM 883 C C . ASP A 1 117 ? 4.558 -10.277 -0.602 1.00 88.88 117 ASP A C 1
ATOM 885 O O . ASP A 1 117 ? 5.521 -9.639 -0.160 1.00 88.88 117 ASP A O 1
ATOM 889 N N . ALA A 1 118 ? 3.782 -9.801 -1.572 1.00 88.75 118 ALA A N 1
ATOM 890 C CA . ALA A 1 118 ? 3.957 -8.492 -2.176 1.00 88.75 118 ALA A CA 1
ATOM 891 C C . ALA A 1 118 ? 2.605 -7.804 -2.343 1.00 88.75 118 ALA A C 1
ATOM 893 O O . ALA A 1 118 ? 1.625 -8.432 -2.757 1.00 88.75 118 ALA A O 1
ATOM 894 N N . ILE A 1 119 ? 2.561 -6.509 -2.035 1.00 92.25 119 ILE A N 1
ATOM 895 C CA . ILE A 1 119 ? 1.351 -5.702 -2.168 1.00 92.25 119 ILE A CA 1
ATOM 896 C C . ILE A 1 119 ? 1.614 -4.381 -2.878 1.00 92.25 119 ILE A C 1
ATOM 898 O O . ILE A 1 119 ? 2.673 -3.757 -2.742 1.00 92.25 119 ILE A O 1
ATOM 902 N N . GLY A 1 120 ? 0.596 -3.943 -3.606 1.00 90.94 120 GLY A N 1
ATOM 903 C CA . GLY A 1 120 ? 0.477 -2.591 -4.120 1.00 90.94 120 GLY A CA 1
ATOM 904 C C . GLY A 1 120 ? -0.695 -1.857 -3.479 1.00 90.94 120 GLY A C 1
ATOM 905 O O . GLY A 1 120 ? -1.499 -2.418 -2.734 1.00 90.94 120 GLY A O 1
ATOM 906 N N . PHE A 1 121 ? -0.793 -0.578 -3.804 1.00 92.00 121 PHE A N 1
ATOM 907 C CA . PHE A 1 121 ? -1.787 0.358 -3.307 1.00 92.00 121 PHE A CA 1
ATOM 908 C C . PHE A 1 121 ? -2.409 1.124 -4.469 1.00 92.00 121 PHE A C 1
ATOM 910 O O . PHE A 1 121 ? -1.783 1.329 -5.516 1.00 92.00 121 PHE A O 1
ATOM 917 N N . TRP A 1 122 ? -3.650 1.550 -4.287 1.00 91.50 122 TRP A N 1
ATOM 918 C CA . TRP A 1 122 ? -4.355 2.394 -5.237 1.00 91.50 122 TRP A CA 1
ATOM 919 C C . TRP A 1 122 ? -5.154 3.467 -4.513 1.00 91.50 122 TRP A C 1
ATOM 921 O O . TRP A 1 122 ? -5.530 3.307 -3.350 1.00 91.50 122 TRP A O 1
ATOM 931 N N . TYR A 1 123 ? -5.432 4.551 -5.226 1.00 91.44 123 TYR A N 1
ATOM 932 C CA . TYR A 1 123 ? -6.395 5.556 -4.801 1.00 91.44 123 TYR A CA 1
ATOM 933 C C . TYR A 1 123 ? -7.271 5.977 -5.983 1.00 91.44 123 TYR A C 1
ATOM 935 O O . TYR A 1 123 ? -6.865 5.848 -7.138 1.00 91.44 123 TYR A O 1
ATOM 943 N N . GLU A 1 124 ? -8.482 6.436 -5.693 1.00 90.06 124 GLU A N 1
ATOM 944 C CA . GLU A 1 124 ? -9.370 7.060 -6.668 1.00 90.06 124 GLU A CA 1
ATOM 945 C C . GLU A 1 124 ? -9.203 8.578 -6.605 1.00 90.06 124 GLU A C 1
ATOM 947 O O . GLU A 1 124 ? -9.383 9.195 -5.550 1.00 90.06 124 GLU A O 1
ATOM 952 N N . ASP A 1 125 ? -8.840 9.183 -7.732 1.00 87.12 125 ASP A N 1
ATOM 953 C CA . ASP A 1 125 ? -8.692 10.626 -7.839 1.00 87.12 125 ASP A CA 1
ATOM 954 C C . ASP A 1 125 ? -10.036 11.364 -7.843 1.00 87.12 125 ASP A C 1
ATOM 956 O O . ASP A 1 125 ? -11.117 10.776 -7.915 1.00 87.12 125 ASP A O 1
ATOM 960 N N . ALA A 1 126 ? -9.977 12.696 -7.780 1.00 87.31 126 ALA A N 1
ATOM 961 C CA . ALA A 1 126 ? -11.172 13.538 -7.759 1.00 87.31 126 ALA A CA 1
ATOM 962 C C . ALA A 1 126 ? -12.052 13.404 -9.022 1.00 87.31 126 ALA A C 1
ATOM 964 O O . ALA A 1 126 ? -13.209 13.821 -9.007 1.00 87.31 126 ALA A O 1
ATOM 965 N N . ASN A 1 127 ? -11.523 12.823 -10.104 1.00 86.38 127 ASN A N 1
ATOM 966 C CA . ASN A 1 127 ? -12.225 12.576 -11.361 1.00 86.38 127 ASN A CA 1
ATOM 967 C C . ASN A 1 127 ? -12.760 11.136 -11.467 1.00 86.38 127 ASN A C 1
ATOM 969 O O . ASN A 1 127 ? -13.266 10.747 -12.525 1.00 86.38 127 ASN A O 1
ATOM 973 N N . GLY A 1 128 ? -12.638 10.335 -10.405 1.00 87.00 128 GLY A N 1
ATOM 974 C CA . GLY A 1 128 ? -13.064 8.939 -10.379 1.00 87.00 128 GLY A CA 1
ATOM 975 C C . GLY A 1 128 ? -12.109 7.987 -11.104 1.00 87.00 128 GLY A C 1
ATOM 976 O O . GLY A 1 128 ? -12.527 6.922 -11.566 1.00 87.00 128 GLY A O 1
ATOM 977 N N . LYS A 1 129 ? -10.841 8.372 -11.302 1.00 87.31 129 LYS A N 1
ATOM 978 C CA . LYS A 1 129 ? -9.820 7.516 -11.923 1.00 87.31 129 LYS A CA 1
ATOM 979 C C . LYS A 1 129 ? -8.993 6.815 -10.861 1.00 87.31 129 LYS A C 1
ATOM 981 O O . LYS A 1 129 ? -8.507 7.444 -9.931 1.00 87.31 129 LYS A O 1
ATOM 986 N N . ILE A 1 130 ? -8.786 5.514 -11.044 1.00 86.94 130 ILE A N 1
ATOM 987 C CA . ILE A 1 130 ? -7.899 4.736 -10.182 1.00 86.94 130 ILE A CA 1
ATOM 988 C C . ILE A 1 130 ? -6.451 4.972 -10.603 1.00 86.94 130 ILE A C 1
ATOM 990 O O . ILE A 1 130 ? -6.095 4.802 -11.771 1.00 86.94 130 ILE A O 1
ATOM 994 N N . VAL A 1 131 ? -5.621 5.339 -9.635 1.00 86.06 131 VAL A N 1
ATOM 995 C CA . VAL A 1 131 ? -4.181 5.516 -9.789 1.00 86.06 131 VAL A CA 1
ATOM 996 C C . VAL A 1 131 ? -3.479 4.490 -8.911 1.00 86.06 131 VAL A C 1
ATOM 998 O O . VAL A 1 131 ? -3.703 4.418 -7.702 1.00 86.06 131 VAL A O 1
ATOM 1001 N N . TYR A 1 132 ? -2.614 3.696 -9.530 1.00 86.31 132 TYR A N 1
ATOM 1002 C CA . TYR A 1 132 ? -1.858 2.644 -8.864 1.00 86.31 132 TYR A CA 1
ATOM 1003 C C . TYR A 1 132 ? -0.475 3.134 -8.462 1.00 86.31 132 TYR A C 1
ATOM 1005 O O . TYR A 1 132 ? 0.158 3.913 -9.174 1.00 86.31 132 TYR A O 1
ATOM 1013 N N . ASN A 1 133 ? 0.024 2.623 -7.339 1.00 83.00 133 ASN A N 1
ATOM 1014 C CA . ASN A 1 133 ? 1.377 2.912 -6.896 1.00 83.00 133 ASN A CA 1
ATOM 1015 C C . ASN A 1 133 ? 2.435 1.965 -7.497 1.00 83.00 133 ASN A C 1
ATOM 1017 O O . ASN A 1 133 ? 3.605 2.118 -7.173 1.00 83.00 133 ASN A O 1
ATOM 1021 N N . THR A 1 134 ? 2.080 0.989 -8.331 1.00 79.69 134 THR A N 1
ATOM 1022 C CA . THR A 1 134 ? 3.056 0.046 -8.901 1.00 79.69 134 THR A CA 1
ATOM 1023 C C . THR A 1 134 ? 3.170 0.220 -10.418 1.00 79.69 134 THR A C 1
ATOM 1025 O O . THR A 1 134 ? 2.448 -0.436 -11.174 1.00 79.69 134 THR A O 1
ATOM 1028 N N . PRO A 1 135 ? 4.058 1.106 -10.907 1.00 74.38 135 PRO A N 1
ATOM 1029 C CA . PRO A 1 135 ? 4.346 1.207 -12.333 1.00 74.38 135 PRO A CA 1
ATOM 1030 C C . PRO A 1 135 ? 4.770 -0.148 -12.919 1.00 74.38 135 PRO A C 1
ATOM 1032 O O . PRO A 1 135 ? 5.576 -0.860 -12.317 1.00 74.38 135 PRO A O 1
ATOM 1035 N N . GLY A 1 136 ? 4.259 -0.489 -14.106 1.00 70.25 136 GLY A N 1
ATOM 1036 C CA . GLY A 1 136 ? 4.532 -1.772 -14.766 1.00 70.25 136 GLY A CA 1
ATOM 1037 C C . GLY A 1 136 ? 3.552 -2.898 -14.424 1.00 70.25 136 GLY A C 1
ATOM 1038 O O . GLY A 1 136 ? 3.701 -3.994 -14.967 1.00 70.25 136 GLY A O 1
ATOM 1039 N N . LEU A 1 137 ? 2.551 -2.639 -13.575 1.00 75.7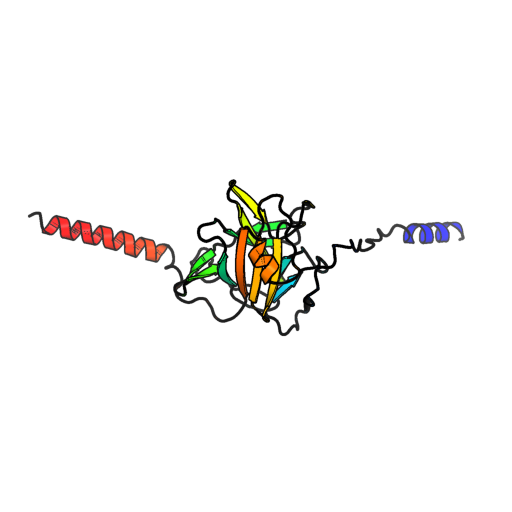5 137 LEU A N 1
ATOM 1040 C CA . LEU A 1 137 ? 1.442 -3.562 -13.324 1.00 75.75 137 LEU A CA 1
ATOM 1041 C C . LEU A 1 137 ? 0.761 -3.947 -14.644 1.00 75.75 137 LEU A C 1
ATOM 1043 O O . LEU A 1 137 ? 0.447 -3.078 -15.454 1.00 75.75 137 LEU A O 1
ATOM 1047 N N . GLU A 1 138 ? 0.574 -5.249 -14.875 1.00 74.88 138 GLU A N 1
ATOM 1048 C CA . GLU A 1 138 ? -0.083 -5.788 -16.081 1.00 74.88 138 GLU A CA 1
ATOM 1049 C C . GLU A 1 138 ? 0.562 -5.354 -17.416 1.00 74.88 138 GLU A C 1
ATOM 1051 O O . GLU A 1 138 ? -0.063 -5.389 -18.475 1.00 74.88 138 GLU A O 1
ATOM 1056 N N . GLY A 1 139 ? 1.842 -4.968 -17.394 1.00 62.94 139 GLY A N 1
ATOM 1057 C CA . GLY A 1 139 ? 2.549 -4.492 -18.585 1.00 62.94 139 GLY A CA 1
ATOM 1058 C C . GLY A 1 139 ? 2.198 -3.055 -18.985 1.00 62.94 139 GLY A C 1
ATOM 1059 O O . GLY A 1 139 ? 2.632 -2.591 -20.045 1.00 62.94 139 GLY A O 1
ATOM 1060 N N . GLU A 1 140 ? 1.457 -2.315 -18.153 1.00 56.59 140 GLU A N 1
ATOM 1061 C CA . GLU A 1 140 ? 1.232 -0.893 -18.378 1.00 56.59 140 GLU A CA 1
ATOM 1062 C C . GLU A 1 140 ? 2.493 -0.082 -18.053 1.00 56.59 140 GLU A C 1
ATOM 1064 O O . GLU A 1 140 ? 2.890 0.127 -16.907 1.00 56.59 140 GLU A O 1
ATOM 1069 N N . HIS A 1 141 ? 3.133 0.428 -19.104 1.00 53.78 141 HIS A N 1
ATOM 1070 C CA . HIS A 1 141 ? 4.338 1.258 -19.014 1.00 53.78 141 HIS A CA 1
ATOM 1071 C C . HIS A 1 141 ? 4.062 2.757 -18.848 1.00 53.78 141 HIS A C 1
ATOM 1073 O O . HIS A 1 141 ? 4.918 3.587 -19.165 1.00 53.78 141 HIS A O 1
ATOM 1079 N N . ARG A 1 142 ? 2.865 3.161 -18.425 1.00 51.53 142 ARG A N 1
ATOM 1080 C CA . ARG A 1 142 ? 2.453 4.559 -18.571 1.00 51.53 142 ARG A CA 1
ATOM 1081 C C . ARG A 1 142 ? 2.419 5.288 -17.239 1.00 51.53 142 ARG A C 1
ATOM 1083 O O . ARG A 1 142 ? 1.385 5.418 -16.614 1.00 51.53 142 ARG A O 1
ATOM 1090 N N . GLN A 1 143 ? 3.593 5.857 -16.959 1.00 51.03 143 GLN A N 1
ATOM 1091 C CA . GLN A 1 143 ? 3.836 7.037 -16.132 1.00 51.03 143 GLN A CA 1
ATOM 1092 C C . GLN A 1 143 ? 3.725 6.825 -14.613 1.00 51.03 143 GLN A C 1
ATOM 1094 O O . GLN A 1 143 ? 2.813 6.224 -14.064 1.00 51.03 143 GLN A O 1
ATOM 1099 N N . THR A 1 144 ? 4.750 7.324 -13.937 1.00 56.59 144 THR A N 1
ATOM 1100 C CA . THR A 1 144 ? 4.998 7.256 -12.500 1.00 56.59 144 THR A CA 1
ATOM 1101 C C . THR A 1 144 ? 4.135 8.294 -11.786 1.00 56.59 144 THR A C 1
ATOM 1103 O O . THR A 1 144 ? 4.556 9.429 -11.583 1.00 56.59 144 THR A O 1
ATOM 1106 N N . TYR A 1 145 ? 2.906 7.922 -11.430 1.00 61.06 145 TYR A N 1
ATOM 1107 C CA . TYR A 1 145 ? 1.942 8.807 -10.755 1.00 61.06 145 TYR A CA 1
ATOM 1108 C C . TYR A 1 145 ? 2.085 8.828 -9.236 1.00 61.06 145 TYR A C 1
ATOM 1110 O O . TYR A 1 145 ? 1.164 9.187 -8.504 1.00 61.06 145 TYR A O 1
ATOM 1118 N N . ASN A 1 146 ? 3.214 8.346 -8.734 1.00 71.88 146 ASN A N 1
ATOM 1119 C CA . ASN A 1 146 ? 3.323 7.985 -7.344 1.00 71.88 146 ASN A CA 1
ATOM 1120 C C . ASN A 1 146 ? 4.767 8.017 -6.862 1.00 71.88 146 ASN A C 1
ATOM 1122 O O . ASN A 1 146 ? 5.722 7.864 -7.627 1.00 71.88 146 ASN A O 1
ATOM 1126 N N . ALA A 1 147 ? 4.902 8.187 -5.556 1.00 73.88 147 ALA A N 1
ATOM 1127 C CA . ALA A 1 147 ? 6.174 8.291 -4.884 1.00 73.88 147 ALA A CA 1
ATOM 1128 C C . ALA A 1 147 ? 6.168 7.470 -3.605 1.00 73.88 147 ALA A C 1
ATOM 1130 O O . ALA A 1 147 ? 5.239 7.572 -2.810 1.00 73.88 147 ALA A O 1
ATOM 1131 N N . THR A 1 148 ? 7.227 6.699 -3.377 1.00 78.38 148 THR A N 1
ATOM 1132 C CA . THR A 1 148 ? 7.427 5.989 -2.113 1.00 78.38 148 THR A CA 1
ATOM 1133 C C . THR A 1 148 ? 8.688 6.500 -1.432 1.00 78.38 148 THR A C 1
ATOM 1135 O O . THR A 1 148 ? 9.747 6.613 -2.057 1.00 78.38 148 THR A O 1
ATOM 1138 N N . TRP A 1 149 ? 8.582 6.797 -0.141 1.00 79.69 149 TRP A N 1
ATOM 1139 C CA . TRP A 1 149 ? 9.682 7.204 0.723 1.00 79.69 149 TRP A CA 1
ATOM 1140 C C . TRP A 1 149 ? 9.726 6.338 1.974 1.00 79.69 149 TRP A C 1
ATOM 1142 O O . TRP A 1 149 ? 8.694 6.006 2.538 1.00 79.69 149 TRP A O 1
ATOM 1152 N N . ILE A 1 150 ? 10.926 5.990 2.424 1.00 79.62 150 ILE A N 1
ATOM 1153 C CA . ILE A 1 150 ? 11.122 5.210 3.648 1.00 79.62 150 ILE A CA 1
ATOM 1154 C C . ILE A 1 150 ? 11.317 6.209 4.791 1.00 79.62 150 ILE A C 1
ATOM 1156 O O . ILE A 1 150 ? 12.343 6.890 4.840 1.00 79.62 150 ILE A O 1
ATOM 1160 N N . LYS A 1 151 ? 10.305 6.366 5.653 1.00 74.94 151 LYS A N 1
ATOM 1161 C CA . LYS A 1 151 ? 10.340 7.304 6.789 1.00 74.94 151 LYS A CA 1
ATOM 1162 C C . LYS A 1 151 ? 11.231 6.772 7.902 1.00 74.94 151 LYS A C 1
ATOM 1164 O O . LYS A 1 151 ? 12.098 7.487 8.398 1.00 74.94 151 LYS A O 1
ATOM 1169 N N . ASP A 1 152 ? 11.023 5.511 8.246 1.00 71.69 152 ASP A N 1
ATOM 1170 C CA . ASP A 1 152 ? 11.831 4.741 9.179 1.00 71.69 152 ASP A CA 1
ATOM 1171 C C . ASP A 1 152 ? 11.899 3.279 8.706 1.00 71.69 152 ASP A C 1
ATOM 1173 O O . ASP A 1 152 ? 11.507 2.975 7.584 1.00 71.69 152 ASP A O 1
ATOM 1177 N N . GLN A 1 153 ? 12.465 2.385 9.518 1.00 70.75 153 GLN A N 1
ATOM 1178 C CA . GLN A 1 153 ? 12.747 1.001 9.118 1.00 70.75 153 GLN A CA 1
ATOM 1179 C C . GLN A 1 153 ? 11.515 0.236 8.618 1.00 70.75 153 GLN A C 1
ATOM 1181 O O . GLN A 1 153 ? 11.647 -0.548 7.683 1.00 70.75 153 GLN A O 1
ATOM 1186 N N . ASP A 1 154 ? 10.355 0.496 9.218 1.00 80.88 154 ASP A N 1
ATOM 1187 C CA . ASP A 1 154 ? 9.122 -0.265 9.021 1.00 80.88 154 ASP A CA 1
ATOM 1188 C C . ASP A 1 154 ? 7.957 0.628 8.552 1.00 80.88 154 ASP A C 1
ATOM 1190 O O . ASP A 1 154 ? 6.840 0.150 8.366 1.00 80.88 154 ASP A O 1
ATOM 1194 N N . THR A 1 155 ? 8.204 1.926 8.351 1.00 84.19 155 THR A N 1
ATOM 1195 C CA . THR A 1 155 ? 7.204 2.913 7.940 1.00 84.19 155 THR A CA 1
ATOM 1196 C C . THR A 1 155 ? 7.580 3.562 6.614 1.00 84.19 155 THR A C 1
ATOM 1198 O O . THR A 1 155 ? 8.653 4.150 6.438 1.00 84.19 155 THR A O 1
ATOM 1201 N N . TYR A 1 156 ? 6.636 3.532 5.683 1.00 86.94 156 TYR A N 1
ATOM 1202 C CA . TYR A 1 156 ? 6.760 4.001 4.312 1.00 86.94 156 TYR A CA 1
ATOM 1203 C C . TYR A 1 156 ? 5.710 5.072 4.054 1.00 86.94 156 TYR A C 1
ATOM 1205 O O . TYR A 1 156 ? 4.535 4.877 4.321 1.00 86.94 156 TYR A O 1
ATOM 1213 N N . MET A 1 157 ? 6.110 6.196 3.485 1.00 88.81 157 MET A N 1
ATOM 1214 C CA . MET A 1 157 ? 5.189 7.187 2.949 1.00 88.81 157 MET A CA 1
ATOM 1215 C C . MET A 1 157 ? 4.940 6.877 1.480 1.00 88.81 157 MET A C 1
ATOM 1217 O O . MET A 1 157 ? 5.891 6.761 0.706 1.00 88.81 157 MET A O 1
ATOM 1221 N N . ILE A 1 158 ? 3.674 6.781 1.093 1.00 89.62 158 ILE A N 1
ATOM 1222 C CA . ILE A 1 158 ? 3.245 6.589 -0.289 1.00 89.62 158 ILE A CA 1
ATOM 1223 C C . ILE A 1 158 ? 2.393 7.789 -0.690 1.00 89.62 158 ILE A C 1
ATOM 1225 O O . ILE A 1 158 ? 1.320 8.025 -0.138 1.00 89.62 158 ILE A O 1
ATOM 1229 N N . GLY A 1 159 ? 2.897 8.561 -1.644 1.00 89.19 159 GLY A N 1
ATOM 1230 C CA . GLY A 1 159 ? 2.199 9.673 -2.267 1.00 89.19 159 GLY A CA 1
ATOM 1231 C C . GLY A 1 159 ? 1.657 9.290 -3.635 1.00 89.19 159 GLY A C 1
ATOM 1232 O O . GLY A 1 159 ? 2.312 8.564 -4.386 1.00 89.19 159 GLY A O 1
ATOM 1233 N N . PHE A 1 160 ? 0.477 9.804 -3.955 1.00 88.25 160 PHE A N 1
ATOM 1234 C CA . PHE A 1 160 ? -0.190 9.628 -5.234 1.00 88.25 160 PHE A CA 1
ATOM 1235 C C . PHE A 1 160 ? -0.602 10.973 -5.814 1.00 88.25 160 PHE A C 1
ATOM 1237 O O . PHE A 1 160 ? -1.111 11.848 -5.108 1.00 88.25 160 PHE A O 1
ATOM 1244 N N . GLY A 1 161 ? -0.379 11.123 -7.110 1.00 85.38 161 GLY A N 1
ATOM 1245 C CA . GLY A 1 161 ? -0.745 12.290 -7.895 1.00 85.38 161 GLY A CA 1
ATOM 1246 C C . GLY A 1 161 ? -2.007 11.987 -8.663 1.00 85.38 161 GLY A C 1
ATOM 1247 O O . GLY A 1 161 ? -2.390 10.825 -8.784 1.00 85.38 161 GLY A O 1
ATOM 1248 N N . GLU A 1 162 ? -2.632 13.024 -9.203 1.00 83.31 162 GLU A N 1
ATOM 1249 C CA . GLU A 1 162 ? -3.785 12.832 -10.078 1.00 83.31 162 GLU A CA 1
ATOM 1250 C C . GLU A 1 162 ? -3.431 11.966 -11.289 1.00 83.31 162 GLU A C 1
ATOM 1252 O O . GLU A 1 162 ? -2.268 11.867 -11.696 1.00 83.31 162 GLU A O 1
ATOM 1257 N N . TYR A 1 163 ? -4.438 11.330 -11.889 1.00 79.81 163 TYR A N 1
ATOM 1258 C CA . TYR A 1 163 ? -4.215 10.533 -13.085 1.00 79.81 163 TYR A CA 1
ATOM 1259 C C . TYR A 1 163 ? -3.551 11.387 -14.181 1.00 79.81 163 TYR A C 1
ATOM 1261 O O . TYR A 1 163 ? -4.100 12.397 -14.621 1.00 79.81 163 TYR A O 1
ATOM 1269 N N . GLY A 1 164 ? -2.358 10.990 -14.635 1.00 72.38 164 GLY A N 1
ATOM 1270 C CA . GLY A 1 164 ? -1.561 11.772 -15.590 1.00 72.38 164 GLY A CA 1
ATOM 1271 C C . GLY A 1 164 ? -0.476 12.662 -14.961 1.00 72.38 164 GLY A C 1
ATOM 1272 O O . GLY A 1 164 ? 0.349 13.206 -15.696 1.00 72.38 164 GLY A O 1
ATOM 1273 N N . GLN A 1 165 ? -0.425 12.797 -13.632 1.00 73.19 165 GLN A N 1
ATOM 1274 C CA . GLN A 1 165 ? 0.518 13.664 -12.923 1.00 73.19 165 GLN A CA 1
ATOM 1275 C C . GLN A 1 165 ? 1.741 12.894 -12.412 1.00 73.19 165 GLN A C 1
ATOM 1277 O O . GLN A 1 165 ? 1.648 12.086 -11.493 1.00 73.19 165 GLN A O 1
ATOM 1282 N N . TYR A 1 166 ? 2.922 13.207 -12.944 1.00 73.75 166 TYR A N 1
ATOM 1283 C CA . TYR A 1 166 ? 4.174 12.698 -12.385 1.00 73.75 166 TYR A CA 1
ATOM 1284 C C . TYR A 1 166 ? 4.501 13.357 -11.036 1.00 73.75 166 TYR A C 1
ATOM 1286 O O . TYR A 1 166 ? 4.431 14.583 -10.927 1.00 73.75 166 TYR A O 1
ATOM 1294 N N . ILE A 1 167 ? 4.927 12.559 -10.050 1.00 73.44 167 ILE A N 1
ATOM 1295 C CA . ILE A 1 167 ? 5.432 13.058 -8.759 1.00 73.44 167 ILE A CA 1
ATOM 1296 C C . ILE A 1 167 ? 6.915 12.759 -8.603 1.00 73.44 167 ILE A C 1
ATOM 1298 O O . ILE A 1 167 ? 7.393 11.648 -8.843 1.00 73.44 167 ILE A O 1
ATOM 1302 N N . ASN A 1 168 ? 7.653 13.748 -8.109 1.00 65.75 168 ASN A N 1
ATOM 1303 C CA . ASN A 1 168 ? 9.068 13.611 -7.836 1.00 65.75 168 ASN A CA 1
ATOM 1304 C C . ASN A 1 168 ? 9.335 13.010 -6.439 1.00 65.75 168 ASN A C 1
ATOM 1306 O O . ASN A 1 168 ? 9.001 13.586 -5.410 1.00 65.75 168 ASN A O 1
ATOM 1310 N N . SER A 1 169 ? 10.010 11.859 -6.379 1.00 66.38 169 SER A N 1
ATOM 1311 C CA . SER A 1 169 ? 10.237 11.099 -5.132 1.00 66.38 169 SER A CA 1
ATOM 1312 C C . SER A 1 169 ? 11.549 11.437 -4.397 1.00 66.38 169 SER A C 1
ATOM 1314 O O . SER A 1 169 ? 12.194 10.540 -3.845 1.00 66.38 169 SER A O 1
ATOM 1316 N N . ARG A 1 170 ? 12.026 12.689 -4.430 1.00 66.31 170 ARG A N 1
ATOM 1317 C CA . ARG A 1 170 ? 13.383 13.018 -3.926 1.00 66.31 170 ARG A CA 1
ATOM 1318 C C . ARG A 1 170 ? 13.473 13.150 -2.409 1.00 66.31 170 ARG A C 1
ATOM 1320 O O . ARG A 1 170 ? 14.537 12.870 -1.862 1.00 66.31 170 ARG A O 1
ATOM 1327 N N . ASN A 1 171 ? 12.413 13.610 -1.749 1.00 80.06 171 ASN A N 1
ATOM 1328 C CA . ASN A 1 171 ? 12.349 13.800 -0.298 1.00 80.06 171 ASN A CA 1
ATOM 1329 C C . ASN A 1 171 ? 10.874 13.816 0.175 1.00 80.06 171 ASN A C 1
ATOM 1331 O O . ASN A 1 171 ? 9.984 13.992 -0.661 1.00 80.06 171 ASN A O 1
ATOM 1335 N N . PRO A 1 172 ? 10.592 13.622 1.478 1.00 81.50 172 PRO A N 1
ATOM 1336 C CA . PRO A 1 172 ? 9.219 13.478 1.966 1.00 81.50 172 PRO A CA 1
ATOM 1337 C C . PRO A 1 172 ? 8.383 14.761 1.840 1.00 81.50 172 PRO A C 1
ATOM 1339 O O . PRO A 1 172 ? 7.191 14.672 1.558 1.00 81.50 172 PRO A O 1
ATOM 1342 N N . ASP A 1 173 ? 8.988 15.945 1.973 1.00 85.19 173 ASP A N 1
ATOM 1343 C CA . ASP A 1 173 ? 8.269 17.223 1.860 1.00 85.19 173 ASP A CA 1
ATOM 1344 C C . ASP A 1 173 ? 7.746 17.456 0.437 1.00 85.19 173 ASP A C 1
ATOM 1346 O O . ASP A 1 173 ? 6.618 17.912 0.248 1.00 85.19 173 ASP A O 1
ATOM 1350 N N . GLN A 1 174 ? 8.541 17.100 -0.577 1.00 81.81 174 GLN A N 1
ATOM 1351 C CA . GLN A 1 174 ? 8.129 17.166 -1.980 1.00 81.81 174 GLN A CA 1
ATOM 1352 C C . GLN A 1 174 ? 7.010 16.180 -2.281 1.00 81.81 174 GLN A C 1
ATOM 1354 O O . GLN A 1 174 ? 6.027 16.559 -2.909 1.00 81.81 174 GLN A O 1
ATOM 1359 N N . ILE A 1 175 ? 7.112 14.950 -1.770 1.00 84.88 175 ILE A N 1
ATOM 1360 C CA . ILE A 1 175 ? 6.040 13.962 -1.913 1.00 84.88 175 ILE A CA 1
ATOM 1361 C C . ILE A 1 175 ? 4.752 14.513 -1.308 1.00 84.88 175 ILE A C 1
ATOM 1363 O O . ILE A 1 175 ? 3.720 14.521 -1.974 1.00 84.88 175 ILE A O 1
ATOM 1367 N N . TYR A 1 176 ? 4.803 15.040 -0.085 1.00 87.44 176 TYR A N 1
ATOM 1368 C CA . TYR A 1 176 ? 3.623 15.594 0.571 1.00 87.44 176 TYR A CA 1
ATOM 1369 C C . TYR A 1 176 ? 3.039 16.813 -0.166 1.00 87.44 176 TYR A C 1
ATOM 1371 O O . TYR A 1 176 ? 1.815 16.960 -0.279 1.00 87.44 176 TYR A O 1
ATOM 1379 N N . GLY A 1 177 ? 3.905 17.687 -0.683 1.00 87.00 177 GLY A N 1
ATOM 1380 C CA . GLY A 1 177 ? 3.519 18.891 -1.416 1.00 87.00 177 GLY A CA 1
ATOM 1381 C C . GLY A 1 177 ? 2.882 18.603 -2.777 1.00 87.00 177 GLY A C 1
ATOM 1382 O O . GLY A 1 177 ? 1.841 19.178 -3.086 1.00 87.00 177 GLY A O 1
ATOM 1383 N N . GLU A 1 178 ? 3.476 17.702 -3.563 1.00 86.62 178 GLU A N 1
ATOM 1384 C CA . GLU A 1 178 ? 3.083 17.414 -4.952 1.00 86.62 178 GLU A CA 1
ATOM 1385 C C . GLU A 1 178 ? 1.950 16.381 -5.068 1.00 86.62 178 GLU A C 1
ATOM 1387 O O . GLU A 1 178 ? 1.227 16.381 -6.064 1.00 86.62 178 GLU A O 1
ATOM 1392 N N . SER A 1 179 ? 1.771 15.516 -4.065 1.00 89.25 179 SER A N 1
ATOM 1393 C CA . SER A 1 179 ? 0.743 14.468 -4.095 1.00 89.25 179 SER A CA 1
ATOM 1394 C C . SER A 1 179 ? -0.652 15.011 -3.810 1.00 89.25 179 SER A C 1
ATOM 1396 O O . SER A 1 179 ? -0.831 15.833 -2.912 1.00 89.25 179 SER A O 1
ATOM 1398 N N . ALA A 1 180 ? -1.666 14.498 -4.498 1.00 90.12 180 ALA A N 1
ATOM 1399 C CA . ALA A 1 180 ? -3.068 14.718 -4.154 1.00 90.12 180 ALA A CA 1
ATOM 1400 C C . ALA A 1 180 ? -3.473 13.908 -2.908 1.00 90.12 180 ALA A C 1
ATOM 1402 O O . ALA A 1 180 ? -4.186 14.412 -2.039 1.00 90.12 180 ALA A O 1
ATOM 1403 N N . PHE A 1 181 ? -2.953 12.685 -2.787 1.00 91.94 181 PHE A N 1
ATOM 1404 C CA . PHE A 1 181 ? -3.232 11.766 -1.687 1.00 91.94 181 PHE A CA 1
ATOM 1405 C C . PHE A 1 181 ? -1.927 11.225 -1.097 1.00 91.94 181 PHE A C 1
ATOM 1407 O O . PHE A 1 181 ? -0.991 10.924 -1.835 1.00 91.94 181 PHE A O 1
ATOM 1414 N N . VAL A 1 182 ? -1.839 11.117 0.231 1.00 93.12 182 VAL A N 1
ATOM 1415 C CA . VAL A 1 182 ? -0.657 10.569 0.915 1.00 93.12 182 VAL A CA 1
ATOM 1416 C C . VAL A 1 182 ? -1.106 9.641 2.030 1.00 93.12 182 VAL A C 1
ATOM 1418 O O . VAL A 1 182 ? -1.878 10.046 2.901 1.00 93.12 182 VAL A O 1
ATOM 1421 N N . MET A 1 183 ? -0.564 8.428 2.028 1.00 93.38 183 MET A N 1
ATOM 1422 C CA . MET A 1 183 ? -0.714 7.456 3.105 1.00 93.38 183 MET A CA 1
ATOM 1423 C C . MET A 1 183 ? 0.645 7.128 3.720 1.00 93.38 183 MET A C 1
ATOM 1425 O O . MET A 1 183 ? 1.649 7.024 3.015 1.00 93.38 183 MET A O 1
ATOM 1429 N N . ASP A 1 184 ? 0.663 6.945 5.032 1.00 92.38 184 ASP A N 1
ATOM 1430 C CA . ASP A 1 184 ? 1.762 6.313 5.743 1.00 92.38 184 ASP A CA 1
ATOM 1431 C C . ASP A 1 184 ? 1.404 4.852 5.993 1.00 92.38 184 ASP A C 1
ATOM 1433 O O . ASP A 1 184 ? 0.331 4.533 6.497 1.00 92.38 184 ASP A O 1
ATOM 1437 N N . VAL A 1 185 ? 2.310 3.968 5.610 1.00 91.81 185 VAL A N 1
ATOM 1438 C CA . VAL A 1 185 ? 2.178 2.522 5.673 1.00 91.81 185 VAL A CA 1
ATOM 1439 C C . VAL A 1 185 ? 3.194 2.011 6.665 1.00 91.81 185 VAL A C 1
ATOM 1441 O O . VAL A 1 185 ? 4.388 2.131 6.425 1.00 91.81 185 VAL A O 1
ATOM 1444 N N . GLN A 1 186 ? 2.738 1.429 7.761 1.00 89.81 186 GLN A N 1
ATOM 1445 C CA . GLN A 1 186 ? 3.597 0.741 8.708 1.00 89.81 186 GLN A CA 1
ATOM 1446 C C . GLN A 1 186 ? 3.405 -0.768 8.573 1.00 89.81 186 GLN A C 1
ATOM 1448 O O . GLN A 1 186 ? 2.274 -1.256 8.529 1.00 89.81 186 GLN A O 1
ATOM 1453 N N . VAL A 1 187 ? 4.510 -1.507 8.545 1.00 85.81 187 VAL A N 1
ATOM 1454 C CA . VAL A 1 187 ? 4.513 -2.973 8.560 1.00 85.81 187 VAL A CA 1
ATOM 1455 C C . VAL A 1 187 ? 5.199 -3.491 9.809 1.00 85.81 187 VAL A C 1
ATOM 1457 O O . VAL A 1 187 ? 6.358 -3.194 10.066 1.00 85.81 187 VAL A O 1
ATOM 1460 N N . GLY A 1 188 ? 4.485 -4.274 10.609 1.00 73.81 188 GLY A N 1
ATOM 1461 C CA . GLY A 1 188 ? 5.075 -4.923 11.775 1.00 73.81 188 GLY A CA 1
ATOM 1462 C C . GLY A 1 188 ? 4.106 -5.153 12.922 1.00 73.81 188 GLY A C 1
ATOM 1463 O O . GLY A 1 188 ? 2.923 -4.834 12.851 1.00 73.81 188 GLY A O 1
ATOM 1464 N N . GLY A 1 189 ? 4.648 -5.704 14.008 1.00 63.66 189 GLY A N 1
ATOM 1465 C CA . GLY A 1 189 ? 3.986 -5.766 15.306 1.00 63.66 189 GLY A CA 1
ATOM 1466 C C . GLY A 1 189 ? 3.108 -6.993 15.551 1.00 63.66 189 GLY A C 1
ATOM 1467 O O . GLY A 1 189 ? 3.316 -8.079 15.017 1.00 63.66 189 GLY A O 1
ATOM 1468 N N . THR A 1 190 ? 2.156 -6.802 16.460 1.00 65.88 190 THR A N 1
ATOM 1469 C CA . THR A 1 190 ? 1.157 -7.790 16.881 1.00 65.88 190 THR A CA 1
ATOM 1470 C C . THR A 1 190 ? -0.130 -7.586 16.087 1.00 65.88 190 THR A C 1
ATOM 1472 O O . THR A 1 190 ? -0.281 -6.566 15.413 1.00 65.88 190 THR A O 1
ATOM 1475 N N . ALA A 1 191 ? -1.047 -8.552 16.134 1.00 68.88 191 ALA A N 1
ATOM 1476 C CA . ALA A 1 191 ? -2.317 -8.427 15.432 1.00 68.88 191 ALA A CA 1
ATOM 1477 C C . ALA A 1 191 ? -3.084 -7.165 15.894 1.00 68.88 191 ALA A C 1
ATOM 1479 O O . ALA A 1 191 ? -3.131 -6.906 17.103 1.00 68.88 191 ALA A O 1
ATOM 1480 N N . PRO A 1 192 ? -3.701 -6.400 14.973 1.00 68.06 192 PRO A N 1
ATOM 1481 C CA . PRO A 1 192 ? -4.488 -5.218 15.307 1.00 68.06 192 PRO A CA 1
ATOM 1482 C C . PRO A 1 192 ? -5.598 -5.558 16.304 1.00 68.06 192 PRO A C 1
ATOM 1484 O O . PRO A 1 192 ? -6.301 -6.567 16.187 1.00 68.06 192 PRO A O 1
ATOM 1487 N N . THR A 1 193 ? -5.760 -4.697 17.306 1.00 57.38 193 THR A N 1
ATOM 1488 C CA . THR A 1 193 ? -6.773 -4.856 18.353 1.00 57.38 193 THR A CA 1
ATOM 1489 C C . THR A 1 193 ? -8.094 -4.215 17.939 1.00 57.38 193 THR A C 1
ATOM 1491 O O . THR A 1 193 ? -8.109 -3.151 17.327 1.00 57.38 193 THR A O 1
ATOM 1494 N N . GLY A 1 194 ? -9.220 -4.824 18.317 1.00 51.47 194 GLY A N 1
ATOM 1495 C CA . GLY A 1 194 ? -10.546 -4.330 17.929 1.00 51.47 194 GLY A CA 1
ATOM 1496 C C . GLY A 1 194 ? -11.058 -4.920 16.617 1.00 51.47 194 GLY A C 1
ATOM 1497 O O . GLY A 1 194 ? -11.717 -4.211 15.862 1.00 51.47 194 GLY A O 1
ATOM 1498 N N . GLN A 1 195 ? -10.758 -6.206 16.373 1.00 52.75 195 GLN A N 1
ATOM 1499 C CA . GLN A 1 195 ? -11.310 -6.995 15.269 1.00 52.75 195 GLN A CA 1
ATOM 1500 C C . GLN A 1 195 ? -12.791 -6.650 15.028 1.00 52.75 195 GLN A C 1
ATOM 1502 O O . GLN A 1 195 ? -13.576 -6.637 15.990 1.00 52.75 195 GLN A O 1
ATOM 1507 N N . PRO A 1 196 ? -13.193 -6.393 13.772 1.00 48.97 196 PRO A N 1
ATOM 1508 C CA . PRO A 1 196 ? -14.599 -6.314 13.415 1.00 48.97 196 PRO A CA 1
ATOM 1509 C C . PRO A 1 196 ? -15.268 -7.593 13.912 1.00 48.97 196 PRO A C 1
ATOM 1511 O O . PRO A 1 196 ? -14.773 -8.689 13.651 1.00 48.97 196 PRO A O 1
ATOM 1514 N N . LEU A 1 197 ? -16.361 -7.471 14.669 1.00 44.62 197 LEU A N 1
ATOM 1515 C CA . LEU A 1 197 ? -17.113 -8.641 15.120 1.00 44.62 197 LEU A CA 1
ATOM 1516 C C . LEU A 1 197 ? -17.381 -9.537 13.900 1.00 44.62 197 LEU A C 1
ATOM 1518 O O . LEU A 1 197 ? -17.973 -9.027 12.941 1.00 44.62 197 LEU A O 1
ATOM 1522 N N . PRO A 1 198 ? -16.991 -10.830 13.925 1.00 44.25 198 PRO A N 1
ATOM 1523 C CA . PRO A 1 198 ? -17.246 -11.754 12.828 1.00 44.25 198 PRO A CA 1
ATOM 1524 C C . PRO A 1 198 ? -18.694 -11.601 12.379 1.00 44.25 198 PRO A C 1
ATOM 1526 O O . PRO A 1 198 ? -19.583 -11.513 13.233 1.00 44.25 198 PRO A O 1
ATOM 1529 N N . GLY A 1 199 ? -18.951 -11.523 11.070 1.00 43.34 199 GLY A N 1
ATOM 1530 C CA . GLY A 1 199 ? -20.235 -11.049 10.528 1.00 43.34 199 GLY A CA 1
ATOM 1531 C C . GLY A 1 199 ? -21.482 -11.717 11.133 1.00 43.34 199 GLY A C 1
ATOM 1532 O O . GLY A 1 199 ? -22.541 -11.095 11.242 1.00 43.34 199 GLY A O 1
ATOM 1533 N N . VAL A 1 200 ? -21.354 -12.952 11.628 1.00 42.97 200 VAL A N 1
ATOM 1534 C CA . VAL A 1 200 ? -22.398 -13.679 12.367 1.00 42.97 200 VAL A CA 1
ATOM 1535 C C . VAL A 1 200 ? -22.758 -13.007 13.702 1.00 42.97 200 VAL A C 1
ATOM 1537 O O . VAL A 1 200 ? -23.939 -12.846 14.003 1.00 42.97 200 VAL A O 1
ATOM 1540 N N . LEU A 1 201 ? -21.775 -12.565 14.491 1.00 41.09 201 LEU A N 1
ATOM 1541 C CA . LEU A 1 201 ? -21.979 -11.873 15.769 1.00 41.09 201 LEU A CA 1
ATOM 1542 C C . LEU A 1 201 ? -22.547 -10.464 15.576 1.00 41.09 201 LEU A C 1
ATOM 1544 O O . LEU A 1 201 ? -23.456 -10.078 16.311 1.00 41.09 201 LEU A O 1
ATOM 1548 N N . ALA A 1 202 ? -22.086 -9.722 14.563 1.00 44.38 202 ALA A N 1
ATOM 1549 C CA . ALA A 1 202 ? -22.656 -8.418 14.218 1.00 44.38 202 ALA A CA 1
ATOM 1550 C C . ALA A 1 202 ? -24.136 -8.544 13.804 1.00 44.38 202 ALA A C 1
ATOM 1552 O O . ALA A 1 202 ? -24.994 -7.802 14.290 1.00 44.38 202 ALA A O 1
ATOM 1553 N N . THR A 1 203 ? -24.464 -9.553 12.989 1.00 44.28 203 THR A N 1
ATOM 1554 C CA . THR A 1 203 ? -25.847 -9.846 12.580 1.00 44.28 203 THR A CA 1
ATOM 1555 C C . THR A 1 203 ? -26.709 -10.301 13.763 1.00 44.28 203 THR A C 1
ATOM 1557 O O . THR A 1 203 ? -27.870 -9.901 13.868 1.00 44.28 203 THR A O 1
ATOM 1560 N N . LEU A 1 204 ? -26.156 -11.084 14.697 1.00 43.69 204 LEU A N 1
ATOM 1561 C CA . LEU A 1 204 ? -26.865 -11.541 15.897 1.00 43.69 204 LEU A CA 1
ATOM 1562 C C . LEU A 1 204 ? -27.127 -10.400 16.894 1.00 43.69 204 LEU A C 1
ATOM 1564 O O . LEU A 1 204 ? -28.202 -10.343 17.487 1.00 43.69 204 LEU A O 1
ATOM 1568 N N . LEU A 1 205 ? -26.183 -9.470 17.061 1.00 48.78 205 LEU A N 1
ATOM 1569 C CA . LEU A 1 205 ? -26.330 -8.309 17.943 1.00 48.78 205 LEU A CA 1
ATOM 1570 C C . LEU A 1 205 ? -27.333 -7.294 17.381 1.00 48.78 205 LEU A C 1
ATOM 1572 O O . LEU A 1 205 ? -28.215 -6.840 18.111 1.00 48.78 205 LEU A O 1
ATOM 1576 N N . ILE A 1 206 ? -27.273 -7.002 16.079 1.00 51.56 206 ILE A N 1
ATOM 1577 C CA . ILE A 1 206 ? -28.238 -6.113 15.413 1.00 51.56 206 ILE A CA 1
ATOM 1578 C C . ILE A 1 206 ? -29.622 -6.782 15.351 1.00 51.56 206 ILE A C 1
ATOM 1580 O O . ILE A 1 206 ? -30.628 -6.177 15.728 1.00 51.56 206 ILE A O 1
ATOM 1584 N N . GLY A 1 207 ? -29.692 -8.059 14.967 1.00 42.53 207 GLY A N 1
ATOM 1585 C CA . GLY A 1 207 ? -30.938 -8.830 14.927 1.00 42.53 207 GLY A CA 1
ATOM 1586 C C . GLY A 1 207 ? -31.573 -9.025 16.309 1.00 42.53 207 GLY A C 1
ATOM 1587 O O . GLY A 1 207 ? -32.792 -8.905 16.461 1.00 42.53 207 GLY A O 1
ATOM 1588 N N . GLY A 1 208 ? -30.756 -9.249 17.340 1.00 48.34 208 GLY A N 1
ATOM 1589 C CA . GLY A 1 208 ? -31.180 -9.372 18.734 1.00 48.34 208 GLY A CA 1
ATOM 1590 C C . GLY A 1 208 ? -31.675 -8.052 19.325 1.00 48.34 208 GLY A C 1
ATOM 1591 O O . GLY A 1 208 ? -32.703 -8.033 20.009 1.00 48.34 208 GLY A O 1
ATOM 1592 N N . ALA A 1 209 ? -31.018 -6.931 19.011 1.00 46.91 209 ALA A N 1
ATOM 1593 C CA . ALA A 1 209 ? -31.460 -5.600 19.425 1.00 46.91 209 ALA A CA 1
ATOM 1594 C C . ALA A 1 209 ? -32.816 -5.228 18.797 1.00 46.91 209 ALA A C 1
ATOM 1596 O O . ALA A 1 209 ? -33.717 -4.755 19.497 1.00 46.91 209 ALA A O 1
ATOM 1597 N N . VAL A 1 210 ? -33.018 -5.536 17.510 1.00 49.09 210 VAL A N 1
ATOM 1598 C CA . VAL A 1 210 ? -34.297 -5.314 16.814 1.00 49.09 210 VAL A CA 1
ATOM 1599 C C . VAL A 1 210 ? -35.404 -6.218 17.373 1.00 49.09 210 VAL A C 1
ATOM 1601 O O . VAL A 1 210 ? -36.516 -5.747 17.630 1.00 49.09 210 VAL A O 1
ATOM 1604 N N . ALA A 1 211 ? -35.118 -7.497 17.633 1.00 47.09 211 ALA A N 1
ATOM 1605 C CA . ALA A 1 211 ? -36.090 -8.427 18.213 1.00 47.09 211 ALA A CA 1
ATOM 1606 C C . ALA A 1 211 ? -36.496 -8.036 19.648 1.00 47.09 211 ALA A C 1
ATOM 1608 O O . ALA A 1 211 ? -37.677 -8.109 20.007 1.00 47.09 211 ALA A O 1
ATOM 1609 N N . THR A 1 212 ? -35.545 -7.558 20.456 1.00 50.81 212 THR A N 1
ATOM 1610 C CA . THR A 1 212 ? -35.792 -7.124 21.841 1.00 50.81 212 THR A CA 1
ATOM 1611 C C . THR A 1 212 ? -36.563 -5.801 21.885 1.00 50.81 212 THR A C 1
ATOM 1613 O O . THR A 1 212 ? -37.542 -5.687 22.628 1.00 50.81 212 THR A O 1
ATOM 1616 N N . GLY A 1 213 ? -36.221 -4.838 21.019 1.00 50.09 213 GLY A N 1
ATOM 1617 C CA . GLY A 1 213 ? -36.959 -3.579 20.873 1.00 50.09 213 GLY A CA 1
ATOM 1618 C C . GLY A 1 213 ? -38.416 -3.788 20.445 1.00 50.09 213 GLY A C 1
ATOM 1619 O O . GLY A 1 213 ? -39.334 -3.211 21.032 1.00 50.09 213 GLY A O 1
ATOM 1620 N N . ARG A 1 214 ? -38.667 -4.704 19.499 1.00 49.47 214 ARG A N 1
ATOM 1621 C CA . ARG A 1 214 ? -40.028 -5.030 19.032 1.00 49.47 214 ARG A CA 1
ATOM 1622 C C . ARG A 1 214 ? -40.874 -5.723 20.110 1.00 49.47 214 ARG A C 1
ATOM 1624 O O . ARG A 1 214 ? -42.088 -5.518 20.168 1.00 49.47 214 ARG A O 1
ATOM 1631 N N . ARG A 1 215 ? -40.247 -6.512 20.992 1.00 47.62 215 ARG A N 1
ATOM 1632 C CA . ARG A 1 215 ? -40.917 -7.195 22.116 1.00 47.62 215 ARG A CA 1
ATOM 1633 C C . ARG A 1 215 ? -41.255 -6.239 23.265 1.00 47.62 215 ARG A C 1
ATOM 1635 O O . ARG A 1 215 ? -42.308 -6.390 23.879 1.00 47.62 215 ARG A O 1
ATOM 1642 N N . LEU A 1 216 ? -40.408 -5.240 23.522 1.00 51.94 216 LEU A N 1
ATOM 1643 C CA . LEU A 1 216 ? -40.665 -4.184 24.509 1.00 51.94 216 LEU A CA 1
ATOM 1644 C C . LEU A 1 216 ? -41.748 -3.201 24.041 1.00 51.94 216 LEU A C 1
ATOM 1646 O O . LEU A 1 216 ? -42.610 -2.832 24.836 1.00 51.94 216 LEU A O 1
ATOM 1650 N N . TYR A 1 217 ? -41.771 -2.848 22.752 1.00 47.06 217 TYR A N 1
ATOM 1651 C CA . TYR A 1 217 ? -42.812 -1.983 22.185 1.00 47.06 217 TYR A CA 1
ATOM 1652 C C . TYR A 1 217 ? -44.210 -2.614 22.289 1.00 47.06 217 TYR A C 1
ATOM 1654 O O . TYR A 1 217 ? -45.163 -1.959 22.700 1.00 47.06 217 TYR A O 1
ATOM 1662 N N . ARG A 1 218 ? -44.330 -3.926 22.032 1.00 49.25 218 ARG A N 1
ATOM 1663 C CA . ARG A 1 218 ? -45.601 -4.659 22.190 1.00 49.25 218 ARG A CA 1
ATOM 1664 C C . ARG A 1 218 ? -46.080 -4.797 23.638 1.00 49.25 218 ARG A C 1
ATOM 1666 O O . ARG A 1 218 ? -47.266 -5.007 23.839 1.00 49.25 218 ARG A O 1
ATOM 1673 N N . ARG A 1 219 ? -45.200 -4.678 24.638 1.00 51.81 219 ARG A N 1
ATOM 1674 C CA . ARG A 1 219 ? -45.584 -4.732 26.063 1.00 51.81 219 ARG A CA 1
ATOM 1675 C C . ARG A 1 219 ? -46.033 -3.388 26.639 1.00 51.81 219 ARG A C 1
ATOM 1677 O O . ARG A 1 219 ? -46.639 -3.387 27.699 1.00 51.81 219 ARG A O 1
ATOM 1684 N N . ARG A 1 220 ? -45.736 -2.265 25.975 1.00 48.41 220 ARG A N 1
ATOM 1685 C CA . ARG A 1 220 ? -46.206 -0.923 26.374 1.00 48.41 220 ARG A CA 1
ATOM 1686 C C . ARG A 1 220 ? -47.507 -0.494 25.687 1.00 48.41 220 ARG A C 1
ATOM 1688 O O . ARG A 1 220 ? -48.051 0.541 26.043 1.00 48.41 220 ARG A O 1
ATOM 1695 N N . ALA A 1 221 ? -47.973 -1.259 24.702 1.00 47.06 221 ALA A N 1
ATOM 1696 C CA . ALA A 1 221 ? -49.186 -0.986 23.931 1.00 47.06 221 ALA A CA 1
ATOM 1697 C C . ALA A 1 221 ? -50.398 -1.831 24.385 1.00 47.06 221 ALA A C 1
ATOM 1699 O O . ALA A 1 221 ? -51.309 -2.067 23.593 1.00 47.06 221 ALA A O 1
ATOM 1700 N N . CYS A 1 222 ? -50.395 -2.316 25.630 1.00 41.06 222 CYS A N 1
ATOM 1701 C CA . CYS A 1 222 ? -51.536 -2.954 26.290 1.00 41.06 222 CYS A CA 1
ATOM 1702 C C . CYS A 1 222 ? -51.797 -2.249 27.616 1.00 41.06 222 CYS A C 1
ATOM 1704 O O . CYS A 1 222 ? -50.795 -1.976 28.317 1.00 41.06 222 CYS A O 1
#

=== Feature glossary ===
A reading guide for the features in this record.

Start from the sequence.

  · Sequence gives the chain of amino acids in standard one-letter code (A=alanine, C=cysteine, …, Y=tyrosine), read N→C. It is the only feature that is directly encoded by the gene; all structural features are derived from the folded form of this sequence.

Fold it, and you get atomic coordinates and the backbone conformation that goes with them.

  · Structure coordinates are given as an mmCIF _atom_site loop: one row per atom with element, residue name, chain id, sequence number, and x/y/z position in Å. Only the four main-chain atoms per residue are included here; side chains are omitted to keep the record compact.

  · Backbone dihedral angles. Every residue except chain termini has a φ (preceding-C → N → Cα → C) and a ψ (N → Cα → C → next-N). They are reported in degrees following the IUPAC sign convention. Secondary structure is essentially a statement about which (φ, ψ) basin each residue occupies.

  · Eight-state secondary structure (DSSP): H is the canonical α-helix, G the tighter 3₁₀-helix, I the wider π-helix; E/B are β-structure, T and S are turns and bends, and '-' is everything else. DSSP derives these from the pattern of main-chain N–H···O=C hydrogen bonds, not from the sequence.

  · SS3 is a coarse helix/strand/coil call (letters a/b/c) made by the P-SEA algorithm from inter-Cα distances and dihedrals. It is less detailed than DSSP but needs only Cα positions.

Summarize the fold with a handful of shape descriptors and a per-residue structural alphabet.

  · Radius of gyration (Rg) is the root-mean-square distance of Cα atoms from their centroid — a single number for overall size and compactness. A globular domain of N residues has Rg ≈ 2.2·N^0.38 Å; an extended or disordered chain has a much larger Rg. The Cα contact count is the number of residue pairs whose Cα atoms are within 8 Å and are more than four positions apart in sequence — a standard proxy for tertiary packing density. The bounding box is the smallest axis-aligned box enclosing all Cα atoms.

  · 3Di is Foldseek's structural alphabet. Each residue is assigned one of twenty discrete states based on how its Cα sits relative to its spatial (not sequential) neighbors. Aligning 3Di strings finds structural homologs roughly as well as full 3D superposition, but orders of magnitude faster.

  · Solvent-accessible surface area (SASA) is the area in Å² traced out by the centre of a 1.4 Å probe sphere (a water molecule) rolled over the protein's van der Waals surface (Shrake–Rupley / Lee–Richards construction). Buried residues have near-zero SASA; fully exposed residues can exceed 200 Å². The total SASA scales roughly with the number of surface residues.

Ask how reliable the model is.

  · For AlphaFold models, the B-factor field carries pLDDT — the model's own estimate of local accuracy on a 0–100 scale. Regions with pLDDT<50 should be treated as essentially unmodeled; they often correspond to intrinsically disordered segments.

  · For experimental (PDB) structures, the B-factor (temperature factor) quantifies the positional spread of each atom in the crystal — a combination of thermal vibration and static disorder — in units of Å². High B-factors mark flexible loops or poorly resolved regions; low B-factors mark the rigid, well-ordered core.

  · Predicted Aligned Error (PAE) is an AlphaFold confidence matrix: entry (i, j) is the expected error in the position of residue j, in ångströms, when the prediction is superimposed on the true structure at residue i. Low PAE within a block of residues means that block is internally rigid and well-predicted; high PAE between two blocks means their relative placement is uncertain even if each block individually is confident.

Place it in context: what it resembles, what it is annotated as, and how it looks.

  · Structural nearest neighbors (via Foldseek easy-search vs the PDB). Reported per hit: target PDB id, E-value, and alignment TM-score. A TM-score above ~0.5 is the conventional threshold for 'same fold'.

  · Functional annotations link the protein to curated databases. InterPro entries identify conserved domains and families by matching the sequence against member-database signatures (Pfam, PROSITE, CDD, …). Gene Ontology (GO) terms describe molecular function, biological process, and cellular component in a controlled vocabulary. CATH places the structure in a hierarchical fold classification (Class/Architecture/Topology/Homologous-superfamily). The organism is the source species.

  · The contact map is a binary N×N matrix image: pixel (i, j) is dark where Cα_i and Cα_j are within 8 Å and |i−j|>4. Because the |i−j|>4 filter removes local helical contacts, off-diagonal stripes parallel to the main diagonal indicate parallel β-sheets; stripes perpendicular to it indicate antiparallel β-sheets. The Ramachandran plot scatters every residue's (φ, ψ) pair against the sterically allowed regions. The PAE heatmap renders the predicted-aligned-error matrix.

  · Six rendered views show the 3D structure from the faces of a cube — i.e. along ±x, ±y, ±z. Rendering representation is drawn randomly per protein from cartoon (secondary-structure ribbons), sticks (backbone bonds), or molecular surface; coloring is either N→C rainbow (blue at the N-terminus through red at the C-terminus) or one color per chain.